Protein AF-A0A4Z0Z126-F1 (afdb_monomer)

Solvent-accessible surface area (backbone atoms only — not comparable to full-atom values): 11376 Å² total; per-residue (Å²): 138,83,83,78,80,75,75,75,88,82,76,76,53,72,67,58,53,51,51,53,52,53,39,52,51,45,32,51,53,16,50,54,46,32,52,45,34,50,51,51,53,54,50,50,60,61,26,66,81,38,65,46,50,31,59,54,98,94,43,83,39,30,32,32,50,41,53,64,40,63,59,53,62,51,50,53,53,32,29,51,35,16,52,54,28,32,52,55,28,53,49,44,55,51,32,55,49,46,41,61,72,32,72,87,50,89,57,71,68,38,54,49,37,51,50,52,37,54,54,46,60,63,48,48,58,58,33,53,51,44,36,51,51,29,46,51,48,37,38,50,55,60,68,70,47,77,57,62,75,71,57,62,67,60,44,53,75,44,57,42,44,56,44,75,75,70,79,30,40,75,63,32,46,46,55,28,56,65,73,43,56,51,76,76,58,52,69,64,53,49,56,50,46,49,52,55,53,15,48,57,69,76,40,88,73,84,129

Structure (mmCIF, N/CA/C/O backbone):
data_AF-A0A4Z0Z126-F1
#
_entry.id   AF-A0A4Z0Z126-F1
#
loop_
_atom_site.group_PDB
_atom_site.id
_atom_site.type_symbol
_atom_site.label_atom_id
_atom_site.label_alt_id
_atom_site.label_comp_id
_atom_site.label_asym_id
_atom_site.label_entity_id
_atom_site.label_seq_id
_atom_site.pdbx_PDB_ins_code
_atom_site.Cartn_x
_atom_site.Cartn_y
_atom_site.Cartn_z
_atom_site.occupancy
_atom_site.B_iso_or_equiv
_atom_site.auth_seq_id
_atom_site.auth_comp_id
_atom_site.auth_asym_id
_atom_site.auth_atom_id
_atom_site.pdbx_PDB_model_num
ATOM 1 N N . MET A 1 1 ? -41.505 -22.183 47.185 1.00 39.81 1 MET A N 1
ATOM 2 C CA . MET A 1 1 ? -40.047 -22.026 47.375 1.00 39.81 1 MET A CA 1
ATOM 3 C C . MET A 1 1 ? -39.457 -21.660 46.016 1.00 39.81 1 MET A C 1
ATOM 5 O O . MET A 1 1 ? -39.291 -22.533 45.178 1.00 39.81 1 MET A O 1
ATOM 9 N N . ALA A 1 2 ? -39.327 -20.364 45.721 1.00 40.44 2 ALA A N 1
ATOM 10 C CA . ALA A 1 2 ? -38.910 -19.883 44.402 1.00 40.44 2 ALA A CA 1
ATOM 11 C C . ALA A 1 2 ? -37.382 -19.751 44.363 1.00 40.44 2 ALA A C 1
ATOM 13 O O . ALA A 1 2 ? -36.811 -18.943 45.093 1.00 40.44 2 ALA A O 1
ATOM 14 N N . PHE A 1 3 ? -36.723 -20.556 43.530 1.00 43.28 3 PHE A N 1
ATOM 15 C CA . PHE A 1 3 ? -35.294 -20.427 43.262 1.00 43.28 3 PHE A CA 1
ATOM 16 C C . PHE A 1 3 ? -35.061 -19.196 42.382 1.00 43.28 3 PHE A C 1
ATOM 18 O O . PHE A 1 3 ? -35.309 -19.212 41.177 1.00 43.28 3 PHE A O 1
ATOM 25 N N . HIS A 1 4 ? -34.585 -18.113 42.993 1.00 43.19 4 HIS A N 1
ATOM 26 C CA . HIS A 1 4 ? -34.003 -16.992 42.268 1.00 43.19 4 HIS A CA 1
ATOM 27 C C . HIS A 1 4 ? -32.747 -17.495 41.543 1.00 43.19 4 HIS A C 1
ATOM 29 O O . HIS A 1 4 ? -31.715 -17.738 42.162 1.00 43.19 4 HIS A O 1
ATOM 35 N N . SER A 1 5 ? -32.840 -17.671 40.222 1.00 47.69 5 SER A N 1
ATOM 36 C CA . SER A 1 5 ? -31.678 -17.902 39.365 1.00 47.69 5 SER A CA 1
ATOM 37 C C . SER A 1 5 ? -30.812 -16.643 39.391 1.00 47.69 5 SER A C 1
ATOM 39 O O . SER A 1 5 ? -31.095 -15.635 38.738 1.00 47.69 5 SER A O 1
ATOM 41 N N . GLN A 1 6 ? -29.790 -16.680 40.238 1.00 43.91 6 GLN A N 1
ATOM 42 C CA . GLN A 1 6 ? -28.784 -15.645 40.374 1.00 43.91 6 GLN A CA 1
ATOM 43 C C . GLN A 1 6 ? -27.938 -15.672 39.095 1.00 43.91 6 GLN A C 1
ATOM 45 O O . GLN A 1 6 ? -27.036 -16.495 38.949 1.00 43.91 6 GLN A O 1
ATOM 50 N N . LYS A 1 7 ? -28.275 -14.816 38.120 1.00 44.31 7 LYS A N 1
ATOM 51 C CA . LYS A 1 7 ? -27.437 -14.601 36.934 1.00 44.31 7 LYS A CA 1
ATOM 52 C C . LYS A 1 7 ? -26.056 -14.184 37.428 1.00 44.31 7 LYS A C 1
ATOM 54 O O . LYS A 1 7 ? -25.922 -13.140 38.065 1.00 44.31 7 LYS A O 1
ATOM 59 N N . SER A 1 8 ? -25.060 -15.019 37.164 1.00 44.84 8 SER A N 1
ATOM 60 C CA . SER A 1 8 ? -23.664 -14.751 37.478 1.00 44.84 8 SER A CA 1
ATOM 61 C C . SER A 1 8 ? -23.273 -13.364 36.944 1.00 44.84 8 SER A C 1
ATOM 63 O O . SER A 1 8 ? -23.389 -13.105 35.741 1.00 44.84 8 SER A O 1
ATOM 65 N N . PRO A 1 9 ? -22.842 -12.429 37.806 1.00 56.53 9 PRO A N 1
ATOM 66 C CA . PRO A 1 9 ? -22.282 -11.179 37.333 1.00 56.53 9 PRO A CA 1
ATOM 67 C C . PRO A 1 9 ? -20.907 -11.516 36.757 1.00 56.53 9 PRO A C 1
ATOM 69 O O . PRO A 1 9 ? -20.126 -12.137 37.465 1.00 56.53 9 PRO A O 1
ATOM 72 N N . LEU A 1 10 ? -20.631 -11.122 35.505 1.00 55.19 10 LEU A N 1
ATOM 73 C CA . LEU A 1 10 ? -19.302 -11.006 34.852 1.00 55.19 10 LEU A CA 1
ATOM 74 C C . LEU A 1 10 ? -19.120 -11.731 33.507 1.00 55.19 10 LEU A C 1
ATOM 76 O O . LEU A 1 10 ? -18.029 -11.648 32.950 1.00 55.19 10 LEU A O 1
ATOM 80 N N . ALA A 1 11 ? -20.139 -12.350 32.903 1.00 55.62 11 ALA A N 1
ATOM 81 C CA . ALA A 1 11 ? -20.024 -12.720 31.488 1.00 55.62 11 ALA A CA 1
ATOM 82 C C . ALA A 1 11 ? -20.222 -11.464 30.607 1.00 55.62 11 ALA A C 1
ATOM 84 O O . ALA A 1 11 ? -21.286 -10.838 30.682 1.00 55.62 11 ALA A O 1
ATOM 85 N N . PRO A 1 12 ? -19.234 -11.049 29.786 1.00 61.16 12 PRO A N 1
ATOM 86 C CA . PRO A 1 12 ? -19.439 -9.969 28.828 1.00 61.16 12 PRO A CA 1
ATOM 87 C C . PRO A 1 12 ? -20.577 -10.344 27.878 1.00 61.16 12 PRO A C 1
ATOM 89 O O . PRO A 1 12 ? -20.661 -11.487 27.429 1.00 61.16 12 PRO A O 1
ATOM 92 N N . SER A 1 13 ? -21.449 -9.389 27.545 1.00 77.25 13 SER A N 1
ATOM 93 C CA . SER A 1 13 ? -22.496 -9.644 26.556 1.00 77.25 13 SER A CA 1
ATOM 94 C C . SER A 1 13 ? -21.870 -10.064 25.214 1.00 77.25 13 SER A C 1
ATOM 96 O O . SER A 1 13 ? -20.783 -9.585 24.874 1.00 77.25 13 SER A O 1
ATOM 98 N N . PRO A 1 14 ? -22.539 -10.909 24.412 1.00 77.75 14 PRO A N 1
ATOM 99 C CA . PRO A 1 14 ? -22.034 -11.321 23.096 1.00 77.75 14 PRO A CA 1
ATOM 100 C C . PRO A 1 14 ? -21.701 -10.123 22.188 1.00 77.75 14 PRO A C 1
ATOM 102 O O . PRO A 1 14 ? -20.730 -10.154 21.440 1.00 77.75 14 PRO A O 1
ATOM 105 N N . ILE A 1 15 ? -22.429 -9.014 22.341 1.00 78.88 15 ILE A N 1
ATOM 106 C CA . ILE A 1 15 ? -22.175 -7.737 21.654 1.00 78.88 15 ILE A CA 1
ATOM 107 C C . ILE A 1 15 ? -20.813 -7.135 22.046 1.00 78.88 15 ILE A C 1
ATOM 109 O O . ILE A 1 15 ? -20.103 -6.593 21.202 1.00 78.88 15 ILE A O 1
ATOM 113 N N . SER A 1 16 ? -20.421 -7.239 23.319 1.00 77.44 16 SER A N 1
ATOM 114 C CA . SER A 1 16 ? -19.116 -6.772 23.807 1.00 77.44 16 SER A CA 1
ATOM 115 C C . SER A 1 16 ? -17.965 -7.587 23.211 1.00 77.44 16 SER A C 1
ATOM 117 O O . SER A 1 16 ? -16.935 -7.019 22.848 1.00 77.44 16 SER A O 1
ATOM 119 N N . TYR A 1 17 ? -18.146 -8.903 23.059 1.00 81.88 17 TYR A N 1
ATOM 120 C CA . TYR A 1 17 ? -17.175 -9.759 22.371 1.00 81.88 17 TYR A CA 1
ATOM 121 C C . TYR A 1 17 ? -17.062 -9.412 20.889 1.00 81.88 17 TYR A C 1
ATOM 123 O O . TYR A 1 17 ? -15.949 -9.199 20.412 1.00 81.88 17 TYR A O 1
ATOM 131 N N . ALA A 1 18 ? -18.192 -9.278 20.189 1.00 81.94 18 ALA A N 1
ATOM 132 C CA . ALA A 1 18 ? -18.207 -8.897 18.780 1.00 81.94 18 ALA A CA 1
ATOM 133 C C . ALA A 1 18 ? -17.477 -7.563 18.544 1.00 81.94 18 ALA A C 1
ATOM 135 O O . ALA A 1 18 ? -16.614 -7.487 17.680 1.00 81.94 18 ALA A O 1
ATOM 136 N N . LEU A 1 19 ? -17.730 -6.543 19.374 1.00 81.31 19 LEU A N 1
ATOM 137 C CA . LEU A 1 19 ? -17.040 -5.249 19.286 1.00 81.31 19 LEU A CA 1
ATOM 138 C C . LEU A 1 19 ? -15.523 -5.362 19.466 1.00 81.31 19 LEU A C 1
ATOM 140 O O . LEU A 1 19 ? -14.777 -4.708 18.744 1.00 81.31 19 LEU A O 1
ATOM 144 N N . ARG A 1 20 ? -15.054 -6.179 20.417 1.00 82.75 20 ARG A N 1
ATOM 145 C CA . ARG A 1 20 ? -13.614 -6.393 20.637 1.00 82.75 20 ARG A CA 1
ATOM 146 C C . ARG A 1 20 ? -12.966 -7.102 19.453 1.00 82.75 20 ARG A C 1
ATOM 148 O O . ARG A 1 20 ? -11.884 -6.703 19.041 1.00 82.75 20 ARG A O 1
ATOM 155 N N . VAL A 1 21 ? -13.630 -8.115 18.898 1.00 84.31 21 VAL A N 1
ATOM 156 C CA . VAL A 1 21 ? -13.147 -8.828 17.708 1.00 84.31 21 VAL A CA 1
ATOM 157 C C . VAL A 1 21 ? -13.095 -7.883 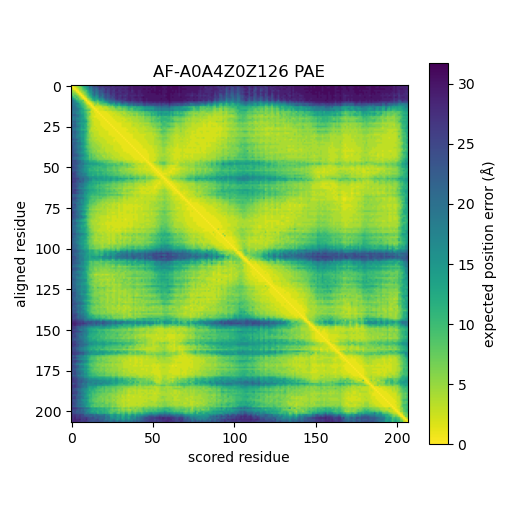16.508 1.00 84.31 21 VAL A C 1
ATOM 159 O O . VAL A 1 21 ? -12.049 -7.780 15.874 1.00 84.31 21 VAL A O 1
ATOM 162 N N . SER A 1 22 ? -14.162 -7.123 16.245 1.00 81.88 22 SER A N 1
ATOM 163 C CA . SER A 1 22 ? -14.190 -6.133 15.161 1.00 81.88 22 SER A CA 1
ATOM 164 C C . SER A 1 22 ? -13.112 -5.061 15.320 1.00 81.88 22 SER A C 1
ATOM 166 O O . SER A 1 22 ? -12.505 -4.665 14.331 1.00 81.88 22 SER A O 1
ATOM 168 N N . LEU A 1 23 ? -12.827 -4.623 16.552 1.00 84.50 23 LEU A N 1
ATOM 169 C CA . LEU A 1 23 ? -11.748 -3.675 16.838 1.00 84.50 23 LEU A CA 1
ATOM 170 C C . LEU A 1 23 ? -10.376 -4.248 16.465 1.00 84.50 23 LEU A C 1
ATOM 172 O O . LEU A 1 23 ? -9.586 -3.578 15.805 1.00 84.50 23 LEU A O 1
ATOM 176 N N . VAL A 1 24 ? -10.099 -5.486 16.884 1.00 87.31 24 VAL A N 1
ATOM 177 C CA . VAL A 1 24 ? -8.838 -6.167 16.567 1.00 87.31 24 VAL A CA 1
ATOM 178 C C . VAL A 1 24 ? -8.700 -6.336 15.057 1.00 87.31 24 VAL A C 1
ATOM 180 O O . VAL A 1 24 ? -7.654 -5.999 14.511 1.00 87.31 24 VAL A O 1
ATOM 183 N N . LEU A 1 25 ? -9.758 -6.775 14.372 1.00 84.81 25 LEU A N 1
ATOM 184 C CA . LEU A 1 25 ? -9.759 -6.917 12.915 1.00 84.81 25 LEU A CA 1
ATOM 185 C C . LEU A 1 25 ? -9.518 -5.580 12.202 1.00 84.81 25 LEU A C 1
ATOM 187 O O . LEU A 1 25 ? -8.701 -5.528 11.287 1.00 84.81 25 LEU A O 1
ATOM 191 N N . LEU A 1 26 ? -10.166 -4.496 12.646 1.00 84.31 26 LEU A N 1
ATOM 192 C CA . LEU A 1 26 ? -9.971 -3.154 12.087 1.00 84.31 26 LEU A CA 1
ATOM 193 C C . LEU A 1 26 ? -8.515 -2.691 12.236 1.00 84.31 26 LEU A C 1
ATOM 195 O O . LEU A 1 26 ? -7.926 -2.212 11.270 1.00 84.31 26 LEU A O 1
ATOM 199 N N . ILE A 1 27 ? -7.930 -2.851 13.429 1.00 88.69 27 ILE A N 1
ATOM 200 C CA . ILE A 1 27 ? -6.544 -2.451 13.711 1.00 88.69 27 ILE A CA 1
ATOM 201 C C . ILE A 1 27 ? -5.566 -3.279 12.877 1.00 88.69 27 ILE A C 1
ATOM 203 O O . ILE A 1 27 ? -4.678 -2.711 12.247 1.00 88.69 27 ILE A O 1
ATOM 207 N N . VAL A 1 28 ? -5.731 -4.604 12.845 1.00 89.06 28 VAL A N 1
ATOM 208 C CA . VAL A 1 28 ? -4.856 -5.498 12.072 1.00 89.06 28 VAL A CA 1
ATOM 209 C C . VAL A 1 28 ? -4.928 -5.161 10.584 1.00 89.06 28 VAL A C 1
ATOM 211 O O . VAL A 1 28 ? -3.887 -4.977 9.959 1.00 89.06 28 VAL A O 1
ATOM 214 N N . ASN A 1 29 ? -6.133 -4.998 10.031 1.00 85.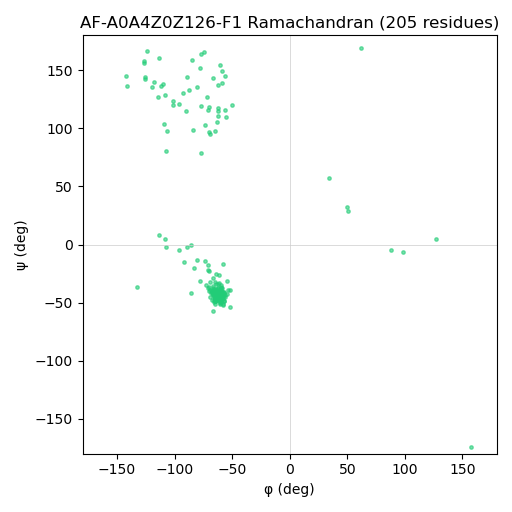06 29 ASN A N 1
ATOM 215 C CA . ASN A 1 29 ? -6.315 -4.614 8.632 1.00 85.06 29 ASN A CA 1
ATOM 216 C C . ASN A 1 29 ? -5.666 -3.257 8.317 1.00 85.06 29 ASN A C 1
ATOM 218 O O . ASN A 1 29 ? -4.951 -3.128 7.326 1.00 85.06 29 ASN A O 1
ATOM 222 N N . ALA A 1 30 ? -5.865 -2.259 9.184 1.00 87.69 30 ALA A N 1
ATOM 223 C CA . ALA A 1 30 ? -5.266 -0.940 9.021 1.00 87.69 30 ALA A CA 1
ATOM 224 C C . ALA A 1 30 ? -3.731 -0.996 9.057 1.00 87.69 30 ALA A C 1
ATOM 226 O O . ALA A 1 30 ? -3.083 -0.391 8.209 1.00 87.69 30 ALA A O 1
ATOM 227 N N . ILE A 1 31 ? -3.140 -1.747 9.994 1.00 90.12 31 ILE A N 1
ATOM 228 C CA . ILE A 1 31 ? -1.682 -1.912 10.086 1.00 90.12 31 ILE A CA 1
ATOM 229 C C . ILE A 1 31 ? -1.136 -2.545 8.808 1.00 90.12 31 ILE A C 1
ATOM 231 O O . ILE A 1 31 ? -0.200 -2.004 8.230 1.00 90.12 31 ILE A O 1
ATOM 235 N N . ILE A 1 32 ? -1.736 -3.644 8.343 1.00 87.31 32 ILE A N 1
ATOM 236 C CA . ILE A 1 32 ? -1.298 -4.335 7.124 1.00 87.31 32 ILE A CA 1
ATOM 237 C C . ILE A 1 32 ? -1.339 -3.381 5.920 1.00 87.31 32 ILE A C 1
ATOM 239 O O . ILE A 1 32 ? -0.356 -3.262 5.187 1.00 87.31 32 ILE A O 1
ATOM 243 N N . GLN A 1 33 ? -2.438 -2.641 5.752 1.00 86.31 33 GLN A N 1
ATOM 244 C CA . GLN A 1 33 ? -2.610 -1.697 4.648 1.00 86.31 33 GLN A CA 1
ATOM 245 C C . GLN A 1 33 ? -1.609 -0.530 4.711 1.00 86.31 33 GLN A C 1
ATOM 247 O O . GLN A 1 33 ? -1.040 -0.167 3.681 1.00 86.31 33 GLN A O 1
ATOM 252 N N . ILE A 1 34 ? -1.343 0.020 5.903 1.00 90.44 34 ILE A N 1
ATOM 253 C CA . ILE A 1 34 ? -0.321 1.063 6.108 1.00 90.44 34 ILE A CA 1
ATOM 254 C C . ILE A 1 34 ? 1.071 0.520 5.793 1.00 90.44 34 ILE A C 1
ATOM 256 O O . ILE A 1 34 ? 1.843 1.198 5.114 1.00 90.44 34 ILE A O 1
ATOM 260 N N . SER A 1 35 ? 1.404 -0.680 6.279 1.00 89.19 35 SER A N 1
ATOM 261 C CA . SER A 1 35 ? 2.705 -1.308 6.046 1.00 89.19 35 SER A CA 1
ATOM 262 C C . SER A 1 35 ? 2.967 -1.468 4.554 1.00 89.19 35 SER A C 1
ATOM 264 O O . SER A 1 35 ? 3.982 -0.981 4.063 1.00 89.19 35 SER A O 1
ATOM 266 N N . PHE A 1 36 ? 2.025 -2.050 3.812 1.00 87.38 36 PHE A N 1
ATOM 267 C CA . PHE A 1 36 ? 2.182 -2.228 2.373 1.00 87.38 36 PHE A CA 1
ATOM 268 C C . PHE A 1 36 ? 2.247 -0.904 1.604 1.00 87.38 36 PHE A C 1
ATOM 270 O O . PHE A 1 36 ? 3.164 -0.709 0.803 1.00 87.38 36 PHE A O 1
ATOM 277 N N . ALA A 1 37 ? 1.322 0.027 1.863 1.00 87.56 37 ALA A N 1
ATOM 278 C CA . ALA A 1 37 ? 1.296 1.307 1.160 1.00 87.56 37 ALA A CA 1
ATOM 279 C C . ALA A 1 37 ? 2.561 2.136 1.442 1.00 87.56 37 ALA A C 1
ATOM 281 O O . ALA A 1 37 ? 3.151 2.707 0.525 1.00 87.56 37 ALA A O 1
ATOM 282 N N . SER A 1 38 ? 3.026 2.154 2.694 1.00 89.62 38 SER A N 1
ATOM 283 C CA . SER A 1 38 ? 4.247 2.868 3.087 1.00 89.62 38 SER A CA 1
ATOM 284 C C . SER A 1 38 ? 5.498 2.230 2.484 1.00 89.62 38 SER A C 1
ATOM 286 O O . SER A 1 38 ? 6.373 2.952 2.006 1.00 89.62 38 SER A O 1
ATOM 288 N N . SER A 1 39 ? 5.579 0.896 2.446 1.00 88.44 39 SER A N 1
ATOM 289 C CA . SER A 1 39 ? 6.668 0.183 1.771 1.00 88.44 39 SER A CA 1
ATOM 290 C C . SER A 1 39 ? 6.684 0.461 0.266 1.00 88.44 39 SER A C 1
ATOM 292 O O . SER A 1 39 ? 7.754 0.724 -0.276 1.00 88.44 39 SER A O 1
ATOM 294 N N . CYS A 1 40 ? 5.520 0.488 -0.392 1.00 88.06 40 CYS A N 1
ATOM 295 C CA . CYS A 1 40 ? 5.400 0.848 -1.807 1.00 88.06 40 CYS A CA 1
ATOM 296 C C . CYS A 1 40 ? 5.902 2.278 -2.067 1.00 88.06 40 CYS A C 1
ATOM 298 O O . CYS A 1 40 ? 6.783 2.474 -2.901 1.00 88.06 40 CYS A O 1
ATOM 300 N N . ILE A 1 41 ? 5.426 3.267 -1.300 1.00 89.75 41 ILE A N 1
ATOM 301 C CA . ILE A 1 41 ? 5.862 4.671 -1.425 1.00 89.75 41 ILE A CA 1
ATOM 302 C C . ILE A 1 41 ? 7.368 4.808 -1.165 1.00 89.75 41 ILE A C 1
ATOM 304 O O . ILE A 1 41 ? 8.072 5.489 -1.909 1.00 89.75 41 ILE A O 1
ATOM 308 N N . SER A 1 42 ? 7.882 4.153 -0.120 1.00 89.75 42 SER A N 1
ATOM 309 C CA . SER A 1 42 ? 9.307 4.192 0.218 1.00 89.75 42 SER A CA 1
ATOM 310 C C . SER A 1 42 ? 10.172 3.625 -0.906 1.00 89.75 42 SER A C 1
ATOM 312 O O . SER A 1 42 ? 11.208 4.203 -1.233 1.00 89.75 42 SER A O 1
ATOM 314 N N . TRP A 1 43 ? 9.740 2.521 -1.509 1.00 88.50 43 TRP A N 1
ATOM 315 C CA . TRP A 1 43 ? 10.442 1.901 -2.619 1.00 88.50 43 TRP A CA 1
ATOM 316 C C . TRP A 1 43 ? 10.363 2.740 -3.905 1.00 88.50 43 TRP A C 1
ATOM 318 O O . TRP A 1 43 ? 11.385 2.922 -4.565 1.00 88.50 43 TRP A O 1
ATOM 328 N N . LEU A 1 44 ? 9.210 3.345 -4.214 1.00 90.56 44 LEU A N 1
ATOM 329 C CA . LEU A 1 44 ? 9.066 4.285 -5.336 1.00 90.56 44 LEU A CA 1
ATOM 330 C C . LEU A 1 44 ? 9.994 5.496 -5.188 1.00 90.56 44 LEU A C 1
ATOM 332 O O . LEU A 1 44 ? 10.685 5.864 -6.135 1.00 90.56 44 LEU A O 1
ATOM 336 N N . ASN A 1 45 ? 10.090 6.067 -3.985 1.00 90.69 45 ASN A N 1
ATOM 337 C CA . ASN A 1 45 ? 11.038 7.149 -3.709 1.00 90.69 45 ASN A CA 1
ATOM 338 C C . ASN A 1 45 ? 12.492 6.700 -3.916 1.00 90.69 45 ASN A C 1
ATOM 340 O O . ASN A 1 45 ? 13.296 7.439 -4.478 1.00 90.69 45 ASN A O 1
ATOM 344 N N . ALA A 1 46 ? 12.835 5.472 -3.513 1.00 89.19 46 ALA A N 1
ATOM 345 C CA . ALA A 1 46 ? 14.167 4.918 -3.749 1.00 89.19 46 ALA A CA 1
ATOM 346 C C . ALA A 1 46 ? 14.457 4.679 -5.244 1.00 89.19 46 ALA A C 1
ATOM 348 O O . ALA A 1 46 ? 15.618 4.729 -5.655 1.00 89.19 46 ALA A O 1
ATOM 349 N N . LEU A 1 47 ? 13.427 4.420 -6.054 1.00 88.06 47 LEU A N 1
ATOM 350 C CA . LEU A 1 47 ? 13.531 4.258 -7.503 1.00 88.06 47 LEU A CA 1
ATOM 351 C C . LEU A 1 47 ? 13.652 5.564 -8.275 1.00 88.06 47 LEU A C 1
ATOM 353 O O . LEU A 1 47 ? 14.315 5.569 -9.307 1.00 88.06 47 LEU A O 1
ATOM 357 N N . GLY A 1 48 ? 13.061 6.657 -7.788 1.00 85.50 48 GLY A N 1
ATOM 358 C CA . GLY A 1 48 ? 13.125 7.961 -8.460 1.00 85.50 48 GLY A CA 1
ATOM 359 C C . GLY A 1 48 ? 14.548 8.487 -8.675 1.00 85.50 48 GLY A C 1
ATOM 360 O O . GLY A 1 48 ? 14.766 9.361 -9.505 1.00 85.50 48 GLY A O 1
ATOM 361 N N . HIS A 1 49 ? 15.526 7.924 -7.964 1.00 83.31 49 HIS A N 1
ATOM 362 C CA . HIS A 1 49 ? 16.946 8.253 -8.089 1.00 83.31 49 HIS A CA 1
ATOM 363 C C . HIS A 1 49 ? 17.783 7.154 -8.763 1.00 83.31 49 HIS A C 1
ATOM 365 O O . HIS A 1 49 ? 19.009 7.255 -8.802 1.00 83.31 49 HIS A O 1
ATOM 371 N N . LYS A 1 50 ? 17.154 6.082 -9.254 1.00 88.38 50 LYS A N 1
ATOM 372 C CA . LYS A 1 50 ? 17.828 4.932 -9.867 1.00 88.38 50 LYS A CA 1
ATOM 373 C C . LYS A 1 50 ? 17.498 4.832 -11.348 1.00 88.38 50 LYS A C 1
ATOM 375 O O . LYS A 1 50 ? 16.499 5.363 -11.816 1.00 88.38 50 LYS A O 1
ATOM 380 N N . THR A 1 51 ? 18.339 4.107 -12.073 1.00 89.38 51 THR A N 1
ATOM 381 C CA . THR A 1 51 ? 18.096 3.725 -13.462 1.00 89.38 51 THR A CA 1
ATOM 382 C C . THR A 1 51 ? 18.213 2.213 -13.596 1.00 89.38 51 THR A C 1
ATOM 384 O O . THR A 1 51 ? 19.053 1.581 -12.954 1.00 89.38 51 THR A O 1
ATOM 387 N N . PHE A 1 52 ? 17.357 1.626 -14.423 1.00 89.38 52 PHE A N 1
ATOM 388 C CA . PHE A 1 52 ? 17.429 0.226 -14.802 1.00 89.38 52 PHE A CA 1
ATOM 389 C C . PHE A 1 52 ? 18.340 0.064 -16.008 1.00 89.38 52 PHE A C 1
ATOM 391 O O . PHE A 1 52 ? 18.212 0.778 -17.004 1.00 89.38 52 PHE A O 1
ATOM 398 N N . GLN A 1 53 ? 19.239 -0.913 -15.939 1.00 91.31 53 GLN A N 1
ATOM 399 C CA . GLN A 1 53 ? 20.066 -1.287 -17.079 1.00 91.31 53 GLN A CA 1
ATOM 400 C C . GLN A 1 53 ? 19.439 -2.468 -17.813 1.00 91.31 53 GLN A C 1
ATOM 402 O O . GLN A 1 53 ? 19.275 -3.554 -17.243 1.00 91.31 53 GLN A O 1
ATOM 407 N N . PHE A 1 54 ? 19.133 -2.269 -19.091 1.00 90.56 54 PHE A N 1
ATOM 408 C CA . PHE A 1 54 ? 18.567 -3.298 -19.953 1.00 90.56 54 PHE A CA 1
ATOM 409 C C . PHE A 1 54 ? 19.387 -3.462 -21.233 1.00 90.56 54 PHE A C 1
ATOM 411 O O . PHE A 1 54 ? 20.135 -2.574 -21.648 1.00 90.56 54 PHE A O 1
ATOM 418 N N . PHE A 1 55 ? 19.280 -4.641 -21.840 1.00 88.94 55 PHE A N 1
ATOM 419 C CA . PHE A 1 55 ? 19.959 -4.957 -23.092 1.00 88.94 55 PHE A CA 1
ATOM 420 C C . PHE A 1 55 ? 18.987 -4.861 -24.269 1.00 88.94 55 PHE A C 1
ATOM 422 O O . PHE A 1 55 ? 17.975 -5.565 -24.294 1.00 88.94 55 PHE A O 1
ATOM 429 N N . ALA A 1 56 ? 19.322 -4.032 -25.255 1.00 87.75 56 ALA A N 1
ATOM 430 C CA . ALA A 1 56 ? 18.578 -3.877 -26.503 1.00 87.75 56 ALA A CA 1
ATOM 431 C C . ALA A 1 56 ? 19.562 -3.686 -27.663 1.00 87.75 56 ALA A C 1
ATOM 433 O O . ALA A 1 56 ? 20.637 -3.131 -27.474 1.00 87.75 56 ALA A O 1
ATOM 434 N N . TYR A 1 57 ? 19.225 -4.211 -28.843 1.00 88.88 57 TYR A N 1
ATOM 435 C CA . TYR A 1 57 ? 20.002 -4.027 -30.080 1.00 88.88 57 TYR A CA 1
ATOM 436 C C . TYR A 1 57 ? 21.514 -4.323 -29.993 1.00 88.88 57 TYR A C 1
ATOM 438 O O . TYR A 1 57 ? 22.306 -3.772 -30.746 1.00 88.88 57 TYR A O 1
ATOM 446 N N . GLY A 1 58 ? 21.936 -5.223 -29.098 1.00 85.69 58 GLY A N 1
ATOM 447 C CA . GLY A 1 58 ? 23.351 -5.576 -28.937 1.00 85.69 58 GLY A CA 1
ATOM 448 C C . GLY A 1 58 ? 24.124 -4.692 -27.946 1.00 85.69 58 GLY A C 1
ATOM 449 O O . GLY A 1 58 ? 25.275 -5.003 -27.639 1.00 85.69 58 GLY A O 1
ATOM 450 N N . SER A 1 59 ? 23.503 -3.643 -27.400 1.00 87.69 59 SER A N 1
ATOM 451 C CA . SER A 1 59 ? 24.112 -2.676 -26.479 1.00 87.69 59 SER A CA 1
ATOM 452 C C . SER A 1 59 ? 23.355 -2.548 -25.153 1.00 87.69 59 SER A C 1
ATOM 454 O O . SER A 1 59 ? 22.248 -3.059 -24.959 1.00 87.69 59 SER A O 1
ATOM 456 N N . ARG A 1 60 ? 24.011 -1.905 -24.179 1.00 90.31 60 ARG A N 1
ATOM 457 C CA . ARG A 1 60 ? 23.433 -1.605 -22.863 1.00 90.31 60 ARG A CA 1
ATOM 458 C C . ARG A 1 60 ? 22.801 -0.222 -22.892 1.00 90.31 60 ARG A C 1
ATOM 460 O O . ARG A 1 60 ? 23.467 0.736 -23.274 1.00 90.31 60 ARG A O 1
ATOM 467 N N . HIS A 1 61 ? 21.565 -0.137 -22.424 1.00 91.06 61 HIS A N 1
ATOM 468 C CA . HIS A 1 61 ? 20.806 1.103 -22.333 1.00 91.06 61 HIS A CA 1
ATOM 469 C C . HIS A 1 61 ? 20.283 1.302 -20.914 1.00 91.06 61 HIS A C 1
ATOM 471 O O . HIS A 1 61 ? 20.166 0.350 -20.134 1.00 91.06 61 HIS A O 1
ATOM 477 N N . HIS A 1 62 ? 19.994 2.558 -20.588 1.00 91.38 62 HIS A N 1
ATOM 478 C CA . HIS A 1 62 ? 19.464 2.955 -19.293 1.00 91.38 62 HIS A CA 1
ATOM 479 C C . HIS A 1 62 ? 18.012 3.389 -19.450 1.00 91.38 62 HIS A C 1
ATOM 481 O O . HIS A 1 62 ? 17.667 4.100 -20.389 1.00 91.38 62 HIS A O 1
ATOM 487 N N . LEU A 1 63 ? 17.174 2.983 -18.507 1.00 90.38 63 LEU A N 1
ATOM 488 C CA . LEU A 1 63 ? 15.803 3.451 -18.355 1.00 90.38 63 LEU A CA 1
ATOM 489 C C . LEU A 1 63 ? 15.688 4.108 -16.980 1.00 90.38 63 LEU A C 1
ATOM 491 O O . LEU A 1 63 ? 16.202 3.557 -16.006 1.00 90.38 63 LEU A O 1
ATOM 495 N N . SER A 1 64 ? 15.043 5.270 -16.878 1.00 91.62 64 SER A N 1
ATOM 496 C CA . SER A 1 64 ? 14.760 5.868 -15.568 1.00 91.62 64 SER A CA 1
ATOM 497 C C . SER A 1 64 ? 13.968 4.899 -14.685 1.00 91.62 64 SER A C 1
ATOM 499 O O . SER A 1 64 ? 13.146 4.127 -15.174 1.00 91.62 64 SER A O 1
ATOM 501 N N . GLY A 1 65 ? 14.219 4.916 -13.377 1.00 87.75 65 GLY A N 1
ATOM 502 C CA . GLY A 1 65 ? 13.526 4.056 -12.421 1.00 87.75 65 GLY A CA 1
ATOM 503 C C . GLY A 1 65 ? 12.028 4.343 -12.328 1.00 87.75 65 GLY A C 1
ATOM 504 O O . GLY A 1 65 ? 11.265 3.433 -12.002 1.00 87.75 65 GLY A O 1
ATOM 505 N N . LEU A 1 66 ? 11.604 5.569 -12.656 1.00 91.25 66 LEU A N 1
ATOM 506 C CA . LEU A 1 66 ? 10.203 5.986 -12.697 1.00 91.25 66 LEU A CA 1
ATOM 507 C C . LEU A 1 66 ? 9.841 6.587 -14.069 1.00 91.25 66 LEU A C 1
ATOM 509 O O . LEU A 1 66 ? 10.666 7.288 -14.669 1.00 91.25 66 LEU A O 1
ATOM 513 N N . PRO A 1 67 ? 8.607 6.358 -14.554 1.00 91.56 67 PRO A N 1
ATOM 514 C CA . PRO A 1 67 ? 8.082 7.058 -15.716 1.00 91.56 67 PRO A CA 1
ATOM 515 C C . PRO A 1 67 ? 7.723 8.502 -15.343 1.00 91.56 67 PRO A C 1
ATOM 517 O O . PRO A 1 67 ? 7.612 8.854 -14.168 1.00 91.56 67 PRO A O 1
ATOM 520 N N . GLU A 1 68 ? 7.510 9.343 -16.350 1.00 90.19 68 GLU A N 1
ATOM 521 C CA . GLU A 1 68 ? 7.071 10.728 -16.161 1.00 90.19 68 GLU A CA 1
ATOM 522 C C . GLU A 1 68 ? 5.659 10.793 -15.558 1.00 90.19 68 GLU A C 1
ATOM 524 O O . GLU A 1 68 ? 5.409 11.555 -14.626 1.00 90.19 68 GLU A O 1
ATOM 529 N N . SER A 1 69 ? 4.749 9.944 -16.046 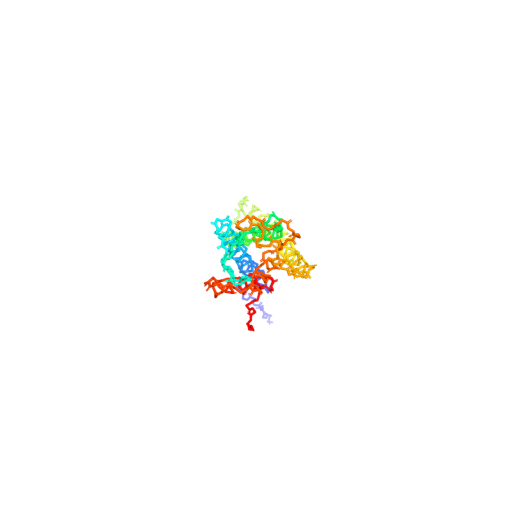1.00 90.12 69 SER A N 1
ATOM 530 C CA . SER A 1 69 ? 3.345 9.911 -15.625 1.00 90.12 69 SER A CA 1
ATOM 531 C C . SER A 1 69 ? 3.041 8.688 -14.755 1.00 90.12 69 SER A C 1
ATOM 533 O O . SER A 1 69 ? 2.504 7.685 -15.230 1.00 90.12 69 SER A O 1
ATOM 535 N N . LEU A 1 70 ? 3.376 8.769 -13.462 1.00 90.44 70 LEU A N 1
ATOM 536 C CA . LEU A 1 70 ? 3.087 7.724 -12.472 1.00 90.44 70 LEU A CA 1
ATOM 537 C C . LEU A 1 70 ? 1.859 8.070 -11.604 1.00 90.44 70 LEU A C 1
ATOM 539 O O . LEU A 1 70 ? 1.855 9.039 -10.844 1.00 90.44 70 LEU A O 1
ATOM 543 N N . LEU A 1 71 ? 0.827 7.228 -11.647 1.00 90.25 71 LEU A N 1
ATOM 544 C CA . LEU A 1 71 ? -0.368 7.323 -10.810 1.00 90.25 71 LEU A CA 1
ATOM 545 C C . LEU A 1 71 ? -0.149 6.668 -9.449 1.00 90.25 71 LEU A C 1
ATOM 547 O O . LEU A 1 71 ? -0.344 5.468 -9.269 1.00 90.25 71 LEU A O 1
ATOM 551 N N . ILE A 1 72 ? 0.162 7.492 -8.454 1.00 90.12 72 ILE A N 1
ATOM 552 C CA . ILE A 1 72 ? 0.342 7.070 -7.053 1.00 90.12 72 ILE A CA 1
ATOM 553 C C . ILE A 1 72 ? -0.795 7.514 -6.129 1.00 90.12 72 ILE A C 1
ATOM 555 O O . ILE A 1 72 ? -0.811 7.174 -4.947 1.00 90.12 72 ILE A O 1
ATOM 559 N N . THR A 1 73 ? -1.783 8.243 -6.654 1.00 89.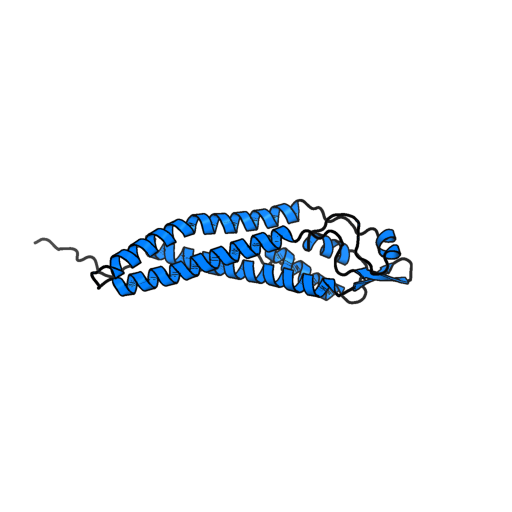25 73 THR A N 1
ATOM 560 C CA . THR A 1 73 ? -2.896 8.796 -5.867 1.00 89.25 73 THR A CA 1
ATOM 561 C C . THR A 1 73 ? -3.659 7.712 -5.110 1.00 89.25 73 THR A C 1
ATOM 563 O O . THR A 1 73 ? -3.973 7.888 -3.938 1.00 89.25 73 THR A O 1
ATOM 566 N N . HIS A 1 74 ? -3.894 6.558 -5.738 1.00 85.00 74 HIS A N 1
ATOM 567 C CA . HIS A 1 74 ? -4.582 5.430 -5.109 1.00 85.00 74 HIS A CA 1
ATOM 568 C C . HIS A 1 74 ? -3.830 4.864 -3.897 1.00 85.00 74 HIS A C 1
ATOM 570 O O . HIS A 1 74 ? -4.456 4.551 -2.883 1.00 85.00 74 HIS A O 1
ATOM 576 N N . VAL A 1 75 ? -2.494 4.825 -3.953 1.00 87.12 75 VAL A N 1
ATOM 577 C CA . VAL A 1 75 ? -1.638 4.399 -2.838 1.00 87.12 75 VAL A CA 1
ATOM 578 C C . VAL A 1 75 ? -1.765 5.370 -1.664 1.00 87.12 75 VAL A C 1
ATOM 580 O O . VAL A 1 75 ? -2.012 4.944 -0.535 1.00 87.12 75 VAL A O 1
ATOM 583 N N . TYR A 1 76 ? -1.669 6.678 -1.920 1.00 89.00 76 TYR A N 1
ATOM 584 C CA . TYR A 1 76 ? -1.802 7.698 -0.875 1.00 89.00 76 TYR A CA 1
ATOM 585 C C . TYR A 1 76 ? -3.196 7.724 -0.252 1.00 89.00 76 TYR A C 1
ATOM 587 O O . TYR A 1 76 ? -3.313 7.732 0.973 1.00 89.00 76 TYR A O 1
ATOM 595 N N . THR A 1 77 ? -4.253 7.696 -1.068 1.00 88.94 77 THR A N 1
ATOM 596 C CA . THR A 1 77 ? -5.639 7.659 -0.581 1.00 88.94 77 THR A CA 1
ATOM 597 C C . THR A 1 77 ? -5.877 6.433 0.298 1.00 88.94 77 THR A C 1
ATOM 599 O O . THR A 1 77 ? -6.439 6.559 1.385 1.00 88.94 77 THR A O 1
ATOM 602 N N . SER A 1 78 ? -5.387 5.264 -0.125 1.00 87.44 78 SER A N 1
ATOM 603 C CA . SER A 1 78 ? -5.454 4.029 0.658 1.00 87.44 78 SER A CA 1
ATOM 604 C C . SER A 1 78 ? -4.697 4.121 1.979 1.00 87.44 78 SER A C 1
ATOM 606 O O . SER A 1 78 ? -5.231 3.738 3.021 1.00 87.44 78 SER A O 1
ATOM 608 N N . ASN A 1 79 ? -3.490 4.687 1.970 1.00 89.81 79 ASN A N 1
ATOM 609 C CA . ASN A 1 79 ? -2.705 4.867 3.188 1.00 89.81 79 ASN A CA 1
ATOM 610 C C . ASN A 1 79 ? -3.414 5.794 4.190 1.00 89.81 79 ASN A C 1
ATOM 612 O O . ASN A 1 79 ? -3.527 5.471 5.369 1.00 89.81 79 ASN A O 1
ATOM 616 N N . ILE A 1 80 ? -3.954 6.922 3.718 1.00 89.00 80 ILE A N 1
ATOM 617 C CA . ILE A 1 80 ? -4.679 7.879 4.567 1.00 89.00 80 ILE A CA 1
ATOM 618 C C . ILE A 1 80 ? -5.933 7.229 5.164 1.00 89.00 80 ILE A C 1
ATOM 620 O O . ILE A 1 80 ? -6.172 7.357 6.365 1.00 89.00 80 ILE A O 1
ATOM 624 N N . ALA A 1 81 ? -6.706 6.494 4.359 1.00 90.38 81 ALA A N 1
ATOM 625 C CA . ALA A 1 81 ? -7.880 5.767 4.841 1.00 90.38 81 ALA A CA 1
ATOM 626 C C . ALA A 1 81 ? -7.514 4.763 5.948 1.00 90.38 81 ALA A C 1
ATOM 628 O O . ALA A 1 81 ? -8.189 4.697 6.979 1.00 90.38 81 ALA A O 1
ATOM 629 N N . ALA A 1 82 ? -6.413 4.029 5.775 1.00 90.00 82 ALA A N 1
ATOM 630 C CA . ALA A 1 82 ? -5.927 3.078 6.765 1.00 90.00 82 ALA A CA 1
ATOM 631 C C . ALA A 1 82 ? -5.429 3.764 8.053 1.00 90.00 82 ALA A C 1
ATOM 633 O O . ALA A 1 82 ? -5.753 3.307 9.149 1.00 90.00 82 ALA A O 1
ATOM 634 N N . ILE A 1 83 ? -4.728 4.901 7.954 1.00 90.31 83 ILE A N 1
ATOM 635 C CA . ILE A 1 83 ? -4.309 5.706 9.119 1.00 90.31 83 ILE A CA 1
ATOM 636 C C . ILE A 1 83 ? -5.528 6.171 9.925 1.00 90.31 83 ILE A C 1
ATOM 638 O O . ILE A 1 83 ? -5.547 6.038 11.151 1.00 90.31 83 ILE A O 1
ATOM 642 N N . VAL A 1 84 ? -6.570 6.669 9.254 1.00 91.25 84 VAL A N 1
ATOM 643 C CA . VAL A 1 84 ? -7.820 7.076 9.916 1.00 91.25 84 VAL A CA 1
ATOM 644 C C . VAL A 1 84 ? -8.459 5.891 10.645 1.00 91.25 84 VAL A C 1
ATOM 646 O O . VAL A 1 84 ? -8.871 6.027 11.800 1.00 91.25 84 VAL A O 1
ATOM 649 N N . ALA A 1 85 ? -8.487 4.709 10.027 1.00 89.88 85 ALA A N 1
ATOM 650 C CA . ALA A 1 85 ? -9.030 3.518 10.669 1.00 89.88 85 ALA A CA 1
ATOM 651 C C . ALA A 1 85 ? -8.216 3.041 11.873 1.00 89.88 85 ALA A C 1
ATOM 653 O O . ALA A 1 85 ? -8.806 2.653 12.885 1.00 89.88 85 ALA A O 1
ATOM 654 N N . LEU A 1 86 ? -6.886 3.139 11.812 1.00 92.19 86 LEU A N 1
ATOM 655 C CA . LEU A 1 86 ? -6.015 2.843 12.946 1.00 92.19 86 LEU A CA 1
ATOM 656 C C . LEU A 1 86 ? -6.307 3.779 14.126 1.00 92.19 86 LEU A C 1
ATOM 658 O O . LEU A 1 86 ? -6.458 3.311 15.255 1.00 92.19 86 LEU A O 1
ATOM 662 N N . ILE A 1 87 ? -6.454 5.084 13.871 1.00 92.31 87 ILE A N 1
ATOM 663 C CA . ILE A 1 87 ? -6.798 6.075 14.903 1.00 92.31 87 ILE A CA 1
ATOM 664 C C . ILE A 1 87 ? -8.147 5.732 15.552 1.00 92.31 87 ILE A C 1
ATOM 666 O O . ILE A 1 87 ? -8.263 5.743 16.778 1.00 92.31 87 ILE A O 1
ATOM 670 N N . ILE A 1 88 ? -9.154 5.363 14.754 1.00 90.06 88 ILE A N 1
ATOM 671 C CA . ILE A 1 88 ? -10.483 4.966 15.251 1.00 90.06 88 ILE A CA 1
ATOM 672 C C . ILE A 1 88 ? -10.417 3.651 16.051 1.00 90.06 88 ILE A C 1
ATOM 674 O O . ILE A 1 88 ? -11.109 3.505 17.064 1.00 90.06 88 ILE A O 1
ATOM 678 N N . GLY A 1 89 ? -9.553 2.712 15.660 1.00 87.50 89 GLY A N 1
ATOM 679 C CA . GLY A 1 89 ? -9.280 1.490 16.418 1.00 87.50 89 GLY A CA 1
ATOM 680 C C . GLY A 1 89 ? -8.619 1.765 17.775 1.00 87.50 89 GLY A C 1
ATOM 681 O O . GLY A 1 89 ? -9.088 1.284 18.808 1.00 87.50 89 GLY A O 1
ATOM 682 N N . LEU A 1 90 ? -7.579 2.601 17.811 1.00 89.94 90 LEU A N 1
ATOM 683 C CA . LEU A 1 90 ? -6.911 3.002 19.058 1.00 89.94 90 LE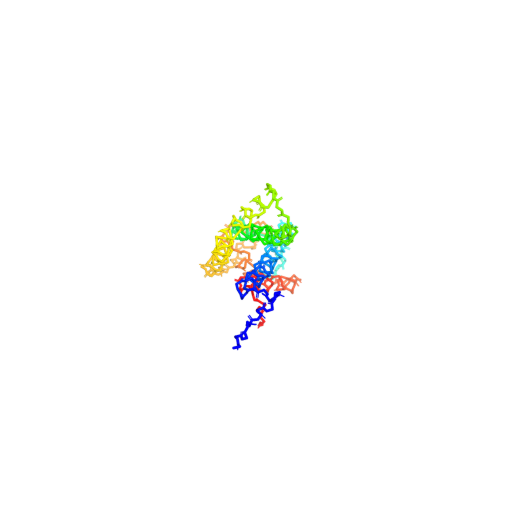U A CA 1
ATOM 684 C C . LEU A 1 90 ? -7.857 3.768 19.989 1.00 89.94 90 LEU A C 1
ATOM 686 O O . LEU A 1 90 ? -7.894 3.510 21.197 1.00 89.94 90 LEU A O 1
ATOM 690 N N . TRP A 1 91 ? -8.684 4.650 19.422 1.00 90.19 91 TRP A N 1
ATOM 691 C CA . TRP A 1 91 ? -9.746 5.333 20.152 1.00 90.19 91 TRP A CA 1
ATOM 692 C C . TRP A 1 91 ? -10.713 4.336 20.801 1.00 90.19 91 TRP A C 1
ATOM 694 O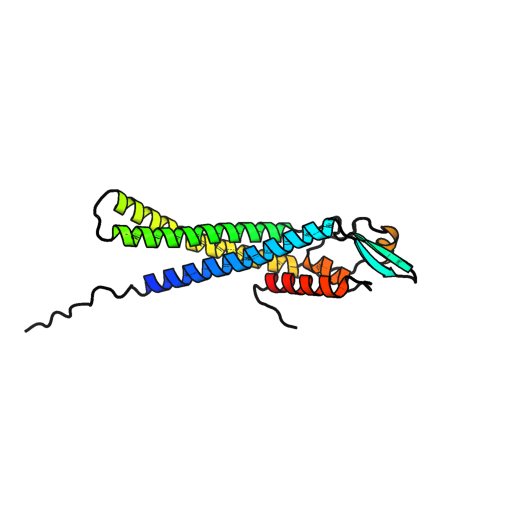 O . TRP A 1 91 ? -11.069 4.490 21.969 1.00 90.19 91 TRP A O 1
ATOM 704 N N . GLY A 1 92 ? -11.086 3.261 20.111 1.00 85.69 92 GLY A N 1
ATOM 705 C CA . GLY A 1 92 ? -11.949 2.235 20.692 1.00 85.69 92 GLY A CA 1
ATOM 706 C C . GLY A 1 92 ? -11.335 1.491 21.861 1.00 85.69 92 GLY A C 1
ATOM 707 O O . GLY A 1 92 ? -12.006 1.290 22.876 1.00 85.69 92 GLY A O 1
ATOM 708 N N . GLY A 1 93 ? -10.047 1.158 21.766 1.00 84.56 93 GLY A N 1
ATOM 709 C CA . GLY A 1 93 ? -9.295 0.600 22.889 1.00 84.56 93 GLY A CA 1
ATOM 710 C C . GLY A 1 93 ? -9.329 1.530 24.105 1.00 84.56 93 GLY A C 1
ATOM 711 O O . GLY A 1 93 ? -9.704 1.108 25.203 1.00 84.56 93 GLY A O 1
ATOM 712 N N . LEU A 1 94 ? -9.041 2.818 23.890 1.00 87.31 94 LEU A N 1
ATOM 713 C CA . LEU A 1 94 ? -9.088 3.838 24.939 1.00 87.31 94 LEU A CA 1
ATOM 714 C C . LEU A 1 94 ? -10.500 4.003 25.523 1.00 87.31 94 LEU A C 1
ATOM 716 O O . LEU A 1 94 ? -10.666 4.114 26.735 1.00 87.31 94 LEU A O 1
ATOM 720 N N . SER A 1 95 ? -11.526 3.979 24.677 1.00 85.69 95 SER A N 1
ATOM 721 C CA . SER A 1 95 ? -12.928 4.122 25.069 1.00 85.69 95 SER A CA 1
ATOM 722 C C . SER A 1 95 ? -13.412 2.955 25.935 1.00 85.69 95 SER A C 1
ATOM 724 O O . SER A 1 95 ? -14.052 3.154 26.971 1.00 85.69 95 SER A O 1
ATOM 726 N N . LEU A 1 96 ? -13.043 1.722 25.573 1.00 84.69 96 LEU A N 1
ATOM 727 C CA . LEU A 1 96 ? -13.333 0.531 26.373 1.00 84.69 96 LEU A CA 1
ATOM 728 C C . LEU A 1 96 ? -12.592 0.552 27.715 1.00 84.69 96 LEU A C 1
ATOM 730 O O . LEU A 1 96 ? -13.171 0.184 28.741 1.00 84.69 96 LEU A O 1
ATOM 734 N N . TRP A 1 97 ? -11.342 1.017 27.722 1.00 83.94 97 TRP A N 1
ATOM 735 C CA . TRP A 1 97 ? -10.557 1.176 28.943 1.00 83.94 97 TRP A CA 1
ATOM 736 C C . TRP A 1 97 ? -11.161 2.23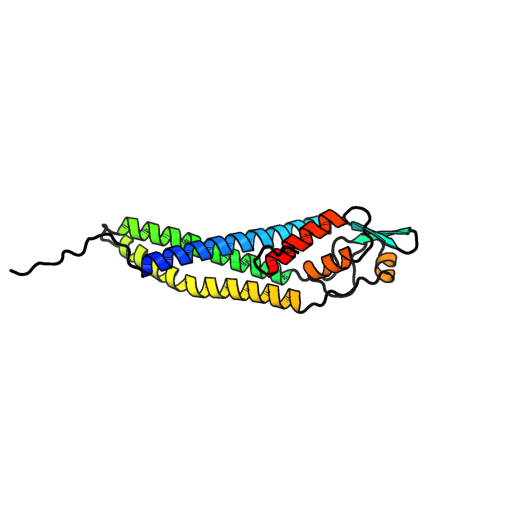0 29.883 1.00 83.94 97 TRP A C 1
ATOM 738 O O . TRP A 1 97 ? -11.405 1.937 31.054 1.00 83.94 97 TRP A O 1
ATOM 748 N N . LEU A 1 98 ? -11.515 3.412 29.364 1.00 84.75 98 LEU A N 1
ATOM 749 C CA . LEU A 1 98 ? -12.206 4.466 30.118 1.00 84.75 98 LEU A CA 1
ATOM 750 C C . LEU A 1 98 ? -13.540 3.972 30.684 1.00 84.75 98 LEU A C 1
ATOM 752 O O . LEU A 1 98 ? -13.849 4.211 31.854 1.00 84.75 98 LEU A O 1
ATOM 756 N N . ARG A 1 99 ? -14.319 3.225 29.894 1.00 81.56 99 ARG A N 1
ATOM 757 C CA . ARG A 1 99 ? -15.575 2.627 30.355 1.00 81.56 99 ARG A CA 1
ATOM 758 C C . ARG A 1 99 ? -15.348 1.683 31.536 1.00 81.56 99 ARG A C 1
ATOM 760 O O . ARG A 1 99 ? -16.084 1.790 32.516 1.00 81.56 99 ARG A O 1
ATOM 767 N N . ASN A 1 100 ? -14.319 0.836 31.479 1.00 81.50 100 ASN A N 1
ATOM 768 C CA . ASN A 1 100 ? -13.957 -0.079 32.566 1.00 81.50 100 ASN A CA 1
ATOM 769 C C . ASN A 1 100 ? -13.565 0.679 33.851 1.00 81.50 100 ASN A C 1
ATOM 771 O O . ASN A 1 100 ? -14.030 0.343 34.937 1.00 81.50 100 ASN A O 1
ATOM 775 N N . LEU A 1 101 ? -12.792 1.765 33.727 1.00 79.88 101 LEU A N 1
ATOM 776 C CA . LEU A 1 101 ? -12.409 2.617 34.864 1.00 79.88 101 LEU A CA 1
ATOM 777 C C . LEU A 1 101 ? -13.602 3.335 35.512 1.00 79.88 101 LEU A C 1
ATOM 779 O O . LEU A 1 101 ? -13.609 3.591 36.716 1.00 79.88 101 LEU A O 1
ATOM 783 N N . THR A 1 102 ? -14.615 3.681 34.716 1.00 79.62 102 THR A N 1
ATOM 784 C CA . THR A 1 102 ? -15.811 4.397 35.193 1.00 79.62 102 THR A CA 1
ATOM 785 C C . THR A 1 102 ? -16.939 3.493 35.676 1.00 79.62 102 THR A C 1
ATOM 787 O O . THR A 1 102 ? -17.943 4.002 36.167 1.00 79.62 102 THR A O 1
ATOM 790 N N . GLN A 1 103 ? -16.786 2.168 35.586 1.00 71.38 103 GLN A N 1
ATOM 791 C CA . GLN A 1 103 ? -17.859 1.207 35.858 1.00 71.38 103 GLN A CA 1
ATOM 792 C C . GLN A 1 103 ? -18.390 1.268 37.302 1.00 71.38 103 GLN A C 1
ATOM 794 O O . GLN A 1 103 ? -19.561 0.976 37.531 1.00 71.38 103 GLN A O 1
ATOM 799 N N . TYR A 1 104 ? -17.559 1.715 38.247 1.00 68.94 104 TYR A N 1
ATOM 800 C CA . TYR A 1 104 ? -17.908 1.863 39.666 1.00 68.94 104 TYR A CA 1
ATOM 801 C C . TYR A 1 104 ? -17.934 3.324 40.141 1.00 68.94 104 TYR A C 1
ATOM 803 O O . TYR A 1 104 ? -18.032 3.582 41.337 1.00 68.94 104 TYR A O 1
ATOM 811 N N . ARG A 1 105 ? -17.819 4.296 39.226 1.00 70.50 105 ARG A N 1
ATOM 812 C CA . ARG A 1 105 ? -17.771 5.728 39.559 1.00 70.50 105 ARG A CA 1
ATOM 813 C C . ARG A 1 105 ? -19.030 6.441 39.073 1.00 70.50 105 ARG A C 1
ATOM 815 O O . ARG A 1 105 ? -19.462 6.268 37.935 1.00 70.50 105 ARG A O 1
ATOM 822 N N . THR A 1 106 ? -19.586 7.304 39.915 1.00 65.12 106 THR A N 1
ATOM 823 C CA . THR A 1 106 ? -20.708 8.195 39.588 1.00 65.12 106 THR A CA 1
ATOM 824 C C . THR A 1 106 ? -20.213 9.638 39.498 1.00 65.12 106 THR A C 1
ATOM 826 O O . THR A 1 106 ? -19.540 10.112 40.407 1.00 65.12 106 THR A O 1
ATOM 829 N N . GLY A 1 107 ? -20.522 10.345 38.406 1.00 77.75 107 GLY A N 1
ATOM 830 C CA . GLY A 1 107 ? -20.127 11.748 38.224 1.00 77.75 107 GLY A CA 1
ATOM 831 C C . GLY A 1 107 ? -20.078 12.194 36.759 1.00 77.75 107 GLY A C 1
ATOM 832 O O . GLY A 1 107 ? -20.439 11.442 35.850 1.00 77.75 107 GLY A O 1
ATOM 833 N N . GLY A 1 108 ? -19.612 13.426 36.519 1.00 76.19 108 GLY A N 1
ATOM 834 C CA . GLY A 1 108 ? -19.477 14.000 35.169 1.00 76.19 108 GLY A CA 1
ATOM 835 C C . GLY A 1 108 ? -18.540 13.201 34.254 1.00 76.19 108 GLY A C 1
ATOM 836 O O . GLY A 1 108 ? -18.832 13.023 33.073 1.00 76.19 108 GLY A O 1
ATOM 837 N N . PHE A 1 109 ? -17.482 12.613 34.819 1.00 76.38 109 PHE A N 1
ATOM 838 C CA . PHE A 1 109 ? -16.530 11.772 34.088 1.00 76.38 109 PHE A CA 1
ATOM 839 C C . PHE A 1 109 ? -17.179 10.504 33.494 1.00 76.38 109 PHE A C 1
ATOM 841 O O . PHE A 1 109 ? -16.851 10.095 32.382 1.00 76.38 109 PHE A O 1
ATOM 848 N N . THR A 1 110 ? -18.178 9.924 34.168 1.00 79.00 110 THR A N 1
ATOM 849 C CA . THR A 1 110 ? -18.940 8.767 33.663 1.00 79.00 110 THR A CA 1
ATOM 850 C C . THR A 1 110 ? -19.842 9.149 32.485 1.00 79.00 110 THR A C 1
ATOM 852 O O . THR A 1 110 ? -19.978 8.379 31.533 1.00 79.00 110 THR A O 1
ATOM 855 N N . LYS A 1 111 ? -20.430 10.357 32.504 1.00 82.06 111 LYS A N 1
ATOM 856 C CA . LYS A 1 111 ? -21.213 10.886 31.371 1.00 82.06 111 LYS A CA 1
ATOM 857 C C . LYS A 1 111 ? -20.320 11.130 30.151 1.00 82.06 111 LYS A C 1
ATOM 859 O O . LYS A 1 111 ? -20.689 10.726 29.051 1.00 82.06 111 LYS A O 1
ATOM 864 N N . PHE A 1 112 ? -19.135 11.710 30.362 1.00 83.62 112 PHE A N 1
ATOM 865 C CA . PHE A 1 112 ? -18.134 11.913 29.311 1.00 83.62 112 PHE A CA 1
ATOM 866 C C . PHE A 1 112 ? -17.676 10.584 28.692 1.00 83.62 112 PHE A C 1
ATOM 868 O O . PHE A 1 112 ? -17.764 10.418 27.481 1.00 83.62 112 PHE A O 1
ATOM 875 N N . SER A 1 113 ? -17.290 9.606 29.520 1.00 82.56 113 SER A N 1
ATOM 876 C CA . SER A 1 113 ? -16.900 8.254 29.083 1.00 82.56 113 SER A CA 1
ATOM 877 C C . SER A 1 113 ? -17.984 7.585 28.224 1.00 82.56 113 SER A C 1
ATOM 879 O O . SER A 1 113 ? -17.703 7.023 27.165 1.00 82.56 113 SER A O 1
ATOM 881 N N . ARG A 1 114 ? -19.260 7.718 28.614 1.00 83.00 114 ARG A N 1
ATOM 882 C CA . ARG A 1 114 ? -20.393 7.172 27.852 1.00 83.00 114 ARG A CA 1
ATOM 883 C C . ARG A 1 114 ? -20.614 7.894 26.514 1.00 83.00 114 ARG A C 1
ATOM 885 O O . ARG A 1 114 ? -20.867 7.222 25.518 1.00 83.00 114 ARG A O 1
ATOM 892 N N . TYR A 1 115 ? -20.502 9.224 26.471 1.00 86.88 115 TYR A N 1
ATOM 893 C CA . TYR A 1 115 ? -20.577 9.991 25.219 1.00 86.88 115 TYR A CA 1
ATOM 894 C C . TYR A 1 115 ? -19.437 9.613 24.264 1.00 86.88 115 TYR A C 1
ATOM 896 O O . TYR A 1 115 ? -19.677 9.296 23.102 1.00 86.88 115 TYR A O 1
ATOM 904 N N . PHE A 1 116 ? -18.211 9.554 24.787 1.00 85.88 116 PHE A N 1
ATOM 905 C CA . PHE A 1 116 ? -17.009 9.162 24.052 1.00 85.88 116 PHE A CA 1
ATOM 906 C C . PHE A 1 116 ? -17.123 7.746 23.466 1.00 85.88 116 PHE A C 1
ATOM 908 O O . PHE A 1 116 ? -16.707 7.504 22.336 1.00 85.88 116 PHE A O 1
ATOM 915 N N . TYR A 1 117 ? -17.751 6.820 24.198 1.00 85.62 117 TYR A N 1
ATOM 916 C CA . TYR A 1 117 ? -18.063 5.473 23.719 1.00 85.62 117 TYR A CA 1
ATOM 917 C C . TYR A 1 117 ? -19.072 5.448 22.575 1.00 85.62 117 TYR A C 1
ATOM 919 O O . TYR A 1 117 ? -18.802 4.809 21.561 1.00 85.62 117 TYR A O 1
ATOM 927 N N . TYR A 1 118 ? -20.207 6.137 22.697 1.00 86.19 118 TYR A N 1
ATOM 928 C CA . TYR A 1 118 ? -21.197 6.148 21.616 1.00 86.19 118 TYR A CA 1
ATOM 929 C C . TYR A 1 118 ? -20.665 6.814 20.354 1.00 86.19 118 TYR A C 1
ATOM 931 O O . TYR A 1 118 ? -20.888 6.311 19.258 1.00 86.19 118 TYR A O 1
ATOM 939 N N . LEU A 1 119 ? -19.915 7.901 20.517 1.00 87.69 119 LEU A N 1
ATOM 940 C CA . LEU A 1 119 ? -19.295 8.599 19.406 1.00 87.69 119 LEU A CA 1
ATOM 941 C C . LEU A 1 119 ? -18.280 7.686 18.698 1.00 87.69 119 LEU A C 1
ATOM 943 O O . LEU A 1 119 ? -18.358 7.531 17.483 1.00 87.69 119 LEU A O 1
ATOM 947 N N . TRP A 1 120 ? -17.431 6.972 19.445 1.00 88.19 120 TRP A N 1
ATOM 948 C CA . TRP A 1 120 ? -16.553 5.945 18.875 1.00 88.19 120 TRP A CA 1
ATOM 949 C C . TRP A 1 120 ? -17.325 4.847 18.118 1.00 88.19 120 TRP A C 1
ATOM 951 O O . TRP A 1 120 ? -16.977 4.542 16.976 1.00 88.19 120 TRP A O 1
ATOM 961 N N . VAL A 1 121 ? -18.385 4.268 18.702 1.00 84.38 121 VAL A N 1
ATOM 962 C CA . VAL A 1 121 ? -19.201 3.233 18.031 1.00 84.38 121 VAL A CA 1
ATOM 963 C C . VAL A 1 121 ? -19.742 3.750 16.694 1.00 84.38 121 VAL A C 1
ATOM 965 O O . VAL A 1 121 ? -19.636 3.047 15.690 1.00 84.38 121 VAL A O 1
ATOM 968 N N . SER A 1 122 ? -20.228 4.994 16.650 1.00 86.44 122 SER A N 1
ATOM 969 C CA . SER A 1 122 ? -20.719 5.622 15.418 1.00 86.44 122 SER A CA 1
ATOM 970 C C . SER A 1 122 ? -19.642 5.760 14.339 1.00 86.44 122 SER A C 1
ATOM 972 O O . SER A 1 122 ? -19.957 5.621 13.162 1.00 86.44 122 SER A O 1
ATOM 974 N N . PHE A 1 123 ? -18.375 5.980 14.706 1.00 86.12 123 PHE A N 1
ATOM 975 C CA . PHE A 1 123 ? -17.265 6.101 13.750 1.00 86.12 123 PHE A CA 1
ATOM 976 C C . PHE A 1 123 ? -16.709 4.762 13.243 1.00 86.12 123 PHE A C 1
ATOM 978 O O . PHE A 1 123 ? -16.002 4.752 12.236 1.00 86.12 123 PHE A O 1
ATOM 985 N N . ASN A 1 124 ? -17.047 3.624 13.860 1.00 81.94 124 ASN A N 1
ATOM 986 C CA . ASN A 1 124 ? -16.554 2.321 13.391 1.00 81.94 124 ASN A CA 1
ATOM 987 C C . ASN A 1 124 ? -17.107 1.949 12.015 1.00 81.94 124 ASN A C 1
ATOM 989 O O . ASN A 1 124 ? -16.356 1.484 11.163 1.00 81.94 124 ASN A O 1
ATOM 993 N N . ILE A 1 125 ? -18.407 2.162 11.794 1.00 80.81 125 ILE A N 1
ATOM 994 C CA . ILE A 1 125 ? -19.056 1.785 10.531 1.00 80.81 125 ILE A CA 1
ATOM 995 C C . ILE A 1 125 ? -18.491 2.616 9.362 1.00 80.81 125 ILE A C 1
ATOM 997 O O . ILE A 1 125 ? -18.029 2.010 8.396 1.00 80.81 125 ILE A O 1
ATOM 1001 N N . PRO A 1 126 ? -18.422 3.964 9.437 1.00 84.06 126 PRO A N 1
ATOM 1002 C CA . PRO A 1 126 ? -17.789 4.773 8.396 1.00 84.06 126 PRO A CA 1
ATOM 1003 C C . PRO A 1 126 ? -16.315 4.425 8.173 1.00 84.06 126 PRO A C 1
ATOM 1005 O O . PRO A 1 126 ? -15.878 4.373 7.032 1.00 84.06 126 PRO A O 1
ATOM 1008 N N . SER A 1 127 ? -15.559 4.148 9.241 1.00 82.31 127 SER A N 1
ATOM 1009 C CA . SER A 1 127 ? -14.146 3.750 9.156 1.00 82.31 127 SER A CA 1
ATOM 1010 C C . SER A 1 127 ? -13.944 2.457 8.364 1.00 82.31 127 SER A C 1
ATOM 1012 O O . SER A 1 127 ? -13.083 2.362 7.485 1.00 82.31 127 SER A O 1
ATOM 1014 N N . LEU A 1 128 ? -14.784 1.459 8.643 1.00 80.44 128 LEU A N 1
ATOM 1015 C CA . LEU A 1 128 ? -14.754 0.181 7.947 1.00 80.44 128 LEU A CA 1
ATOM 1016 C C . LEU A 1 128 ? -15.165 0.341 6.479 1.00 80.44 128 LEU A C 1
ATOM 1018 O O . LEU A 1 128 ? -14.524 -0.227 5.598 1.00 80.44 128 LEU A O 1
ATOM 1022 N N . LEU A 1 129 ? -16.199 1.135 6.195 1.00 84.75 129 LEU A N 1
ATOM 1023 C CA . LEU A 1 129 ? -16.608 1.423 4.818 1.00 84.75 129 LEU A CA 1
ATOM 1024 C C . LEU A 1 129 ? -15.523 2.183 4.052 1.00 84.75 129 LEU A C 1
ATOM 1026 O O . LEU A 1 129 ? -15.249 1.848 2.906 1.00 84.75 129 LEU A O 1
ATOM 1030 N N . LEU A 1 130 ? -14.873 3.159 4.688 1.00 85.25 130 LEU A N 1
ATOM 1031 C CA . LEU A 1 130 ? -13.817 3.961 4.075 1.00 85.25 130 LEU A CA 1
ATOM 1032 C C . LEU A 1 130 ? -12.591 3.114 3.717 1.00 85.25 130 LEU A C 1
ATOM 1034 O O . LEU A 1 130 ? -12.060 3.245 2.618 1.00 85.25 130 LEU A O 1
ATOM 1038 N N . THR A 1 131 ? -12.155 2.224 4.611 1.00 82.19 131 THR A N 1
ATOM 1039 C CA . THR A 1 131 ? -11.016 1.330 4.339 1.00 82.19 131 THR A CA 1
ATOM 1040 C C . THR A 1 131 ? -11.325 0.304 3.257 1.00 82.19 131 THR A C 1
ATOM 1042 O O . THR A 1 131 ? -10.498 0.098 2.371 1.00 82.19 131 THR A O 1
ATOM 1045 N N . ASN A 1 132 ? -12.530 -0.276 3.256 1.00 82.12 132 ASN A N 1
ATOM 1046 C CA . ASN A 1 132 ? -12.966 -1.165 2.177 1.00 82.12 132 ASN A CA 1
ATOM 1047 C C . ASN A 1 132 ? -13.086 -0.427 0.839 1.00 82.12 132 ASN A C 1
ATOM 1049 O O . ASN A 1 132 ? -12.591 -0.918 -0.170 1.00 82.12 132 ASN A O 1
ATOM 1053 N N . ALA A 1 133 ? -13.681 0.767 0.819 1.00 85.69 133 ALA A N 1
ATOM 1054 C CA . ALA A 1 133 ? -13.775 1.584 -0.389 1.00 85.69 133 ALA A CA 1
ATOM 1055 C C . ALA A 1 133 ? -12.388 1.942 -0.937 1.00 85.69 133 ALA A C 1
ATOM 1057 O O . ALA A 1 133 ? -12.170 1.890 -2.144 1.00 85.69 133 ALA A O 1
ATOM 1058 N N . ALA A 1 134 ? -11.432 2.246 -0.058 1.00 84.06 134 ALA A N 1
ATOM 1059 C CA . ALA A 1 134 ? -10.059 2.514 -0.453 1.00 84.06 134 ALA A CA 1
ATOM 1060 C C . ALA A 1 134 ? -9.351 1.278 -1.035 1.00 84.06 134 ALA A C 1
ATOM 1062 O O . ALA A 1 134 ? -8.644 1.408 -2.032 1.00 84.06 134 ALA A O 1
ATOM 1063 N N . LEU A 1 135 ? -9.569 0.085 -0.470 1.00 81.00 135 LEU A N 1
ATOM 1064 C CA . LEU A 1 135 ? -9.059 -1.169 -1.041 1.00 81.00 135 LEU A CA 1
ATOM 1065 C C . LEU A 1 135 ? -9.677 -1.460 -2.414 1.00 81.00 135 LEU A C 1
ATOM 1067 O O . LEU A 1 135 ? -8.956 -1.764 -3.360 1.00 81.00 135 LEU A O 1
ATOM 1071 N N . ILE A 1 136 ? -10.997 -1.300 -2.548 1.00 84.50 136 ILE A N 1
ATOM 1072 C CA . ILE A 1 136 ? -11.701 -1.462 -3.828 1.00 84.50 136 ILE A CA 1
ATOM 1073 C C . ILE A 1 136 ? -11.165 -0.466 -4.861 1.00 84.50 136 ILE A C 1
ATOM 1075 O O . ILE A 1 136 ? -10.971 -0.832 -6.014 1.00 84.50 136 ILE A O 1
ATOM 1079 N N . TYR A 1 137 ? -10.889 0.775 -4.459 1.00 84.56 137 TYR A N 1
ATOM 1080 C CA . TYR A 1 137 ? -10.321 1.794 -5.338 1.00 84.56 137 TYR A CA 1
ATOM 1081 C C . TYR A 1 137 ? -8.921 1.423 -5.844 1.00 84.56 137 TYR A C 1
ATOM 1083 O O . TYR A 1 137 ? -8.660 1.545 -7.040 1.00 84.56 137 TYR A O 1
ATOM 1091 N N . VAL A 1 138 ? -8.044 0.922 -4.962 1.00 83.06 138 VAL A N 1
ATOM 1092 C CA . VAL A 1 138 ? -6.727 0.383 -5.347 1.00 83.06 138 VAL A CA 1
ATOM 1093 C C . VAL A 1 138 ? -6.904 -0.750 -6.354 1.00 83.06 138 VAL A C 1
ATOM 1095 O O . VAL A 1 138 ? -6.347 -0.688 -7.444 1.00 83.06 138 VAL A O 1
ATOM 1098 N N . PHE A 1 139 ? -7.741 -1.737 -6.029 1.00 83.19 139 PHE A N 1
ATOM 1099 C CA . PHE A 1 139 ? -8.007 -2.880 -6.897 1.00 83.19 139 PHE A CA 1
ATOM 1100 C C . PHE A 1 139 ? -8.542 -2.465 -8.273 1.00 83.19 139 PHE A C 1
ATOM 1102 O O . PHE A 1 139 ? -8.070 -2.964 -9.293 1.00 83.19 139 PHE A O 1
ATOM 1109 N N . ALA A 1 140 ? -9.505 -1.540 -8.306 1.00 85.06 140 ALA A N 1
ATOM 1110 C CA . ALA A 1 140 ? -10.126 -1.058 -9.532 1.00 85.06 140 ALA A CA 1
ATOM 1111 C C . ALA A 1 140 ? -9.122 -0.324 -10.425 1.00 85.06 140 ALA A C 1
ATOM 1113 O O . ALA A 1 140 ? -9.058 -0.614 -11.614 1.00 85.06 140 ALA A O 1
ATOM 1114 N N . ILE A 1 141 ? -8.309 0.580 -9.867 1.00 84.88 141 ILE A N 1
ATOM 1115 C CA . ILE A 1 141 ? -7.294 1.297 -10.648 1.00 84.88 141 ILE A CA 1
ATOM 1116 C C . ILE A 1 141 ? -6.235 0.339 -11.182 1.00 84.88 141 ILE A C 1
ATOM 1118 O O . ILE A 1 141 ? -5.925 0.398 -12.371 1.00 84.88 141 ILE A O 1
ATOM 1122 N N . THR A 1 142 ? -5.722 -0.561 -10.340 1.00 79.44 142 THR A N 1
ATOM 1123 C CA . THR A 1 142 ? -4.680 -1.508 -10.745 1.00 79.44 142 THR A CA 1
ATOM 1124 C C . THR A 1 142 ? -5.167 -2.450 -11.848 1.00 79.44 142 THR A C 1
ATOM 1126 O O . THR A 1 142 ? -4.432 -2.669 -12.800 1.00 79.44 142 THR A O 1
ATOM 1129 N N . ASN A 1 143 ? -6.413 -2.936 -11.786 1.00 80.94 143 ASN A N 1
ATOM 1130 C CA . ASN A 1 143 ? -6.964 -3.827 -12.819 1.00 80.94 143 ASN A CA 1
ATOM 1131 C C . ASN A 1 143 ? -7.521 -3.105 -14.049 1.00 80.94 143 ASN A C 1
ATOM 1133 O O . ASN A 1 143 ? -7.690 -3.727 -15.089 1.00 80.94 143 ASN A O 1
ATOM 1137 N N . SER A 1 144 ? -7.842 -1.814 -13.949 1.00 77.62 144 SER A N 1
ATOM 1138 C CA . SER A 1 144 ? -8.298 -1.033 -15.107 1.00 77.62 144 SER A CA 1
ATOM 1139 C C . SER A 1 144 ? -7.172 -0.696 -16.088 1.00 77.62 144 SER A C 1
ATOM 1141 O O . SER A 1 144 ? -7.447 -0.259 -17.203 1.00 77.62 144 SER A O 1
ATOM 1143 N N . GLN A 1 145 ? -5.915 -0.876 -15.676 1.00 69.75 145 GLN A N 1
ATOM 1144 C CA . GLN A 1 145 ? -4.746 -0.642 -16.509 1.00 69.75 145 GLN A CA 1
ATOM 1145 C C . GLN A 1 145 ? -4.128 -1.970 -16.931 1.00 69.75 145 GLN A C 1
ATOM 1147 O O . GLN A 1 145 ? -3.314 -2.541 -16.208 1.00 69.75 145 GLN A O 1
ATOM 1152 N N . ASP A 1 146 ? -4.463 -2.428 -18.135 1.00 63.84 146 ASP A N 1
ATOM 1153 C CA . ASP A 1 146 ? -3.663 -3.444 -18.811 1.00 63.84 146 ASP A CA 1
ATOM 1154 C C . ASP A 1 146 ? -2.271 -2.857 -19.050 1.00 63.84 146 ASP A C 1
ATOM 1156 O O . ASP A 1 146 ? -2.126 -1.911 -19.823 1.00 63.84 146 ASP A O 1
ATOM 1160 N N . GLY A 1 147 ? -1.259 -3.368 -18.342 1.00 63.97 147 GLY A N 1
ATOM 1161 C CA . GLY A 1 147 ? 0.091 -2.812 -18.361 1.00 63.97 147 GLY A CA 1
ATOM 1162 C C . GLY A 1 147 ? 0.639 -2.719 -19.790 1.00 63.97 147 GLY A C 1
ATOM 1163 O O . GLY A 1 147 ? 0.936 -3.772 -20.381 1.00 63.97 147 GLY A O 1
ATOM 1164 N N . PRO A 1 148 ? 0.780 -1.497 -20.354 1.00 72.56 148 PRO A N 1
ATOM 1165 C CA . PRO A 1 148 ? 1.307 -1.339 -21.696 1.00 72.56 148 PRO A CA 1
ATOM 1166 C C . PRO A 1 148 ? 2.728 -1.903 -21.760 1.00 72.56 148 PRO A C 1
ATOM 1168 O O . PRO A 1 148 ? 3.441 -2.008 -20.761 1.00 72.56 148 PRO A O 1
ATOM 1171 N N . ASN A 1 149 ? 3.159 -2.324 -22.944 1.00 84.38 149 ASN A N 1
ATOM 1172 C CA . ASN A 1 149 ? 4.546 -2.734 -23.123 1.00 84.38 149 ASN A CA 1
ATOM 1173 C C . ASN A 1 149 ? 5.416 -1.492 -23.301 1.00 84.38 149 ASN A C 1
ATOM 1175 O O . ASN A 1 149 ? 5.080 -0.616 -24.094 1.00 84.38 149 ASN A O 1
ATOM 1179 N N . ILE A 1 150 ? 6.562 -1.454 -22.618 1.00 85.56 150 ILE A N 1
ATOM 1180 C CA . ILE A 1 150 ? 7.563 -0.413 -22.859 1.00 85.56 150 ILE A CA 1
ATOM 1181 C C . ILE A 1 150 ? 8.050 -0.538 -24.304 1.00 85.56 150 ILE A C 1
ATOM 1183 O O . ILE A 1 150 ? 8.644 -1.550 -24.692 1.00 85.56 150 ILE A O 1
ATOM 1187 N N . ASP A 1 151 ? 7.807 0.512 -25.084 1.00 88.19 151 ASP A N 1
ATOM 1188 C CA . ASP A 1 151 ? 8.398 0.687 -26.406 1.00 88.19 151 ASP A CA 1
ATOM 1189 C C . ASP A 1 151 ? 9.923 0.785 -26.265 1.00 88.19 151 ASP A C 1
ATOM 1191 O O . ASP A 1 151 ? 10.450 1.712 -25.640 1.00 88.19 151 ASP A O 1
ATOM 1195 N N . ARG A 1 152 ? 10.623 -0.213 -26.814 1.00 85.38 152 ARG A N 1
ATOM 1196 C CA . ARG A 1 152 ? 12.076 -0.347 -26.687 1.00 85.38 152 ARG A CA 1
ATOM 1197 C C . ARG A 1 152 ? 12.817 0.730 -27.462 1.00 85.38 152 ARG A C 1
ATOM 1199 O O . ARG A 1 152 ? 13.874 1.136 -26.995 1.00 85.38 152 ARG A O 1
ATOM 1206 N N . ASP A 1 153 ? 12.272 1.189 -28.584 1.00 89.00 153 ASP A N 1
ATOM 1207 C CA . ASP A 1 153 ? 12.910 2.220 -29.403 1.00 89.00 153 ASP A CA 1
ATOM 1208 C C . ASP A 1 153 ? 12.912 3.542 -28.644 1.00 89.00 153 ASP A C 1
ATOM 1210 O O . ASP A 1 153 ? 13.961 4.141 -28.419 1.00 89.00 153 ASP A O 1
ATOM 1214 N N . LEU A 1 154 ? 11.752 3.904 -28.090 1.00 88.12 154 LEU A N 1
ATOM 1215 C CA . LEU A 1 154 ? 11.628 5.081 -27.238 1.00 88.12 154 LEU A CA 1
ATOM 1216 C C . LEU A 1 154 ? 12.509 4.977 -25.983 1.00 88.12 154 LEU A C 1
ATOM 1218 O O . LEU A 1 154 ? 13.164 5.942 -25.601 1.00 88.12 154 LEU A O 1
ATOM 1222 N N . ALA A 1 155 ? 12.551 3.810 -25.333 1.00 86.75 155 ALA A N 1
ATOM 1223 C CA . ALA A 1 155 ? 13.385 3.609 -24.148 1.00 86.75 155 ALA A CA 1
ATOM 1224 C C . ALA A 1 155 ? 14.892 3.727 -24.450 1.00 86.75 155 ALA A C 1
ATOM 1226 O O . ALA A 1 155 ? 15.655 4.187 -23.600 1.00 86.75 155 ALA A O 1
ATO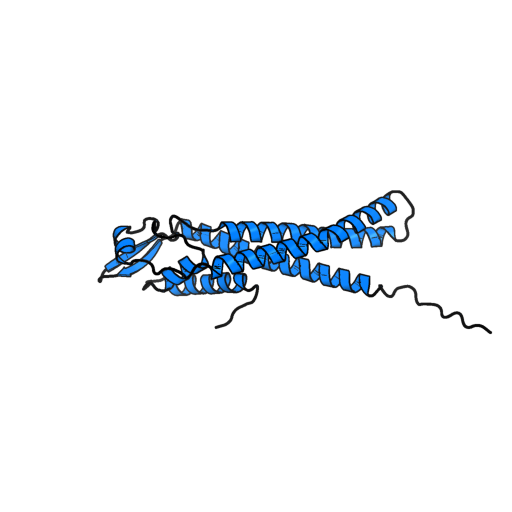M 1227 N N . VAL A 1 156 ? 15.323 3.313 -25.645 1.00 88.69 156 VAL A N 1
ATOM 1228 C CA . VAL A 1 156 ? 16.707 3.455 -26.117 1.00 88.69 156 VAL A CA 1
ATOM 1229 C C . VAL A 1 156 ? 17.041 4.921 -26.387 1.00 88.69 156 VAL A C 1
ATOM 1231 O O . VAL A 1 156 ? 18.084 5.382 -25.916 1.00 88.69 156 VAL A O 1
ATOM 1234 N N . ASP A 1 157 ? 16.149 5.652 -27.058 1.00 90.75 157 ASP A N 1
ATOM 1235 C CA . ASP A 1 157 ? 16.329 7.073 -27.388 1.00 90.75 157 ASP A CA 1
ATOM 1236 C C . ASP A 1 157 ? 16.389 7.960 -26.138 1.00 90.75 157 ASP A C 1
ATOM 1238 O O . ASP A 1 157 ? 17.191 8.892 -26.058 1.00 90.75 157 ASP A O 1
ATOM 1242 N N . LEU A 1 158 ? 15.579 7.644 -25.123 1.00 87.69 158 LEU A N 1
ATOM 1243 C CA . LEU A 1 158 ? 15.529 8.384 -23.861 1.00 87.69 158 LEU A CA 1
ATOM 1244 C C . LEU A 1 158 ? 16.790 8.199 -22.997 1.00 87.69 158 LEU A C 1
ATOM 1246 O O . LEU A 1 158 ? 17.059 9.049 -22.145 1.00 87.69 158 LEU A O 1
ATOM 1250 N N . ASN A 1 159 ? 17.546 7.111 -23.189 1.00 86.00 159 ASN A N 1
ATOM 1251 C CA . ASN A 1 159 ? 18.842 6.806 -22.561 1.00 86.00 159 ASN A CA 1
ATOM 1252 C C . ASN A 1 159 ? 19.007 7.302 -21.104 1.00 86.00 159 ASN A C 1
ATOM 1254 O O . ASN A 1 159 ? 19.928 8.052 -20.773 1.00 86.00 159 ASN A O 1
ATOM 1258 N N . GLY A 1 160 ? 18.106 6.871 -20.220 1.00 84.88 160 GLY A N 1
ATOM 1259 C CA . GLY A 1 160 ? 18.133 7.174 -18.786 1.00 84.88 160 GLY A CA 1
ATOM 1260 C C . GLY A 1 160 ? 17.226 8.322 -18.341 1.00 84.88 160 GLY A C 1
ATOM 1261 O O . GLY A 1 160 ? 17.075 8.517 -17.137 1.00 84.88 160 GLY A O 1
ATOM 1262 N N . SER A 1 161 ? 16.588 9.041 -19.267 1.00 88.75 161 SER A N 1
ATOM 1263 C CA . SER A 1 161 ? 15.516 9.989 -18.937 1.00 88.75 161 SER A CA 1
ATOM 1264 C C . SER A 1 161 ? 14.186 9.279 -18.637 1.00 88.75 161 SER A C 1
ATOM 1266 O O . SER A 1 161 ? 14.022 8.077 -18.882 1.00 88.75 161 SER A O 1
ATOM 1268 N N . SER A 1 162 ? 13.257 10.008 -18.010 1.00 88.50 162 SER A N 1
ATOM 1269 C CA . SER A 1 162 ? 11.945 9.490 -17.614 1.00 88.50 162 SER A CA 1
ATOM 1270 C C . SER A 1 162 ? 11.131 9.046 -18.822 1.00 88.50 162 SER A C 1
ATOM 1272 O O . SER A 1 162 ? 11.080 9.733 -19.837 1.00 88.50 162 SER A O 1
ATOM 1274 N N . TYR A 1 163 ? 10.472 7.895 -18.699 1.00 89.75 163 TYR A N 1
ATOM 1275 C CA . TYR A 1 163 ? 9.626 7.371 -19.764 1.00 89.75 163 TYR A CA 1
ATOM 1276 C C . TYR A 1 163 ? 8.360 8.221 -19.902 1.00 89.75 163 TYR A C 1
ATOM 1278 O O . TYR A 1 163 ? 7.565 8.297 -18.967 1.00 89.75 163 TYR A O 1
ATOM 1286 N N . THR A 1 164 ? 8.198 8.878 -21.048 1.00 88.75 164 THR A N 1
ATOM 1287 C CA . THR A 1 164 ? 7.191 9.934 -21.252 1.00 88.75 164 THR A CA 1
ATOM 1288 C C . THR A 1 164 ? 5.857 9.423 -21.799 1.00 88.75 164 THR A C 1
ATOM 1290 O O . THR A 1 164 ? 4.853 10.133 -21.776 1.00 88.75 164 THR A O 1
ATOM 1293 N N . ARG A 1 165 ? 5.823 8.187 -22.312 1.00 84.88 165 ARG A N 1
ATOM 1294 C CA . ARG A 1 165 ? 4.624 7.595 -22.912 1.00 84.88 165 ARG A CA 1
ATOM 1295 C C . ARG A 1 165 ? 3.791 6.863 -21.860 1.00 84.88 165 ARG A C 1
ATOM 1297 O O . ARG A 1 165 ? 4.338 6.197 -20.985 1.00 84.88 165 ARG A O 1
ATOM 1304 N N . ASP A 1 166 ? 2.473 6.941 -22.024 1.00 85.75 166 ASP A N 1
ATOM 1305 C CA . ASP A 1 166 ? 1.454 6.283 -21.205 1.00 85.75 166 ASP A CA 1
ATOM 1306 C C . ASP A 1 166 ? 1.441 6.714 -19.736 1.00 85.75 166 ASP A C 1
ATOM 1308 O O . ASP A 1 166 ? 2.295 7.443 -19.236 1.00 85.75 166 ASP A O 1
ATOM 1312 N N . THR A 1 167 ? 0.389 6.299 -19.042 1.00 87.12 167 THR A N 1
ATOM 1313 C CA . THR A 1 167 ? 0.203 6.572 -17.622 1.00 87.12 167 THR A CA 1
ATOM 1314 C C . THR A 1 167 ? 0.257 5.265 -16.857 1.00 87.12 167 THR A C 1
ATOM 1316 O O . THR A 1 167 ? -0.494 4.339 -17.158 1.00 87.12 167 THR A O 1
ATOM 1319 N N . TRP A 1 168 ? 1.109 5.211 -15.841 1.00 89.38 168 TRP A N 1
ATOM 1320 C CA . TRP A 1 168 ? 1.489 3.960 -15.203 1.00 89.38 168 TRP A CA 1
ATOM 1321 C C . TRP A 1 168 ? 1.090 3.921 -13.738 1.00 89.38 168 TRP A C 1
ATOM 1323 O O . TRP A 1 168 ? 1.273 4.885 -12.999 1.00 89.38 168 TRP A O 1
ATOM 1333 N N . THR A 1 169 ? 0.605 2.778 -13.286 1.00 89.19 169 THR A N 1
ATOM 1334 C CA . THR A 1 169 ? 0.584 2.413 -11.865 1.00 89.19 169 THR A CA 1
ATOM 1335 C C . THR A 1 169 ? 1.922 1.783 -11.463 1.00 89.19 169 THR A C 1
ATOM 1337 O O . THR A 1 169 ? 2.638 1.266 -12.324 1.00 89.19 169 THR A O 1
ATOM 1340 N N . PRO A 1 170 ? 2.283 1.772 -10.166 1.00 88.38 170 PRO A N 1
ATOM 1341 C CA . PRO A 1 170 ? 3.483 1.078 -9.693 1.00 88.38 170 PRO A CA 1
ATOM 1342 C C . PRO A 1 170 ? 3.566 -0.383 -10.161 1.00 88.38 170 PRO A C 1
ATOM 1344 O O . PRO A 1 170 ? 4.642 -0.842 -10.533 1.00 88.38 170 PRO A O 1
ATOM 1347 N N . GLN A 1 171 ? 2.430 -1.087 -10.186 1.00 87.25 171 GLN A N 1
ATOM 1348 C CA . GLN A 1 171 ? 2.310 -2.475 -10.637 1.00 87.25 171 GLN A CA 1
ATOM 1349 C C . GLN A 1 171 ? 2.588 -2.611 -12.138 1.00 87.25 171 GLN A C 1
ATOM 1351 O O . GLN A 1 171 ? 3.513 -3.318 -12.529 1.00 87.25 171 GLN A O 1
ATOM 1356 N N . SER A 1 172 ? 1.835 -1.889 -12.975 1.00 88.31 172 SER A N 1
ATOM 1357 C CA . SER A 1 172 ? 1.982 -1.971 -14.438 1.00 88.31 172 SER A CA 1
ATOM 1358 C C . SER A 1 172 ? 3.365 -1.529 -14.916 1.00 88.31 172 SER A C 1
ATOM 1360 O O . SER A 1 172 ? 3.931 -2.152 -15.815 1.00 88.31 172 SER A O 1
ATOM 1362 N N . TRP A 1 173 ? 3.943 -0.499 -14.288 1.00 89.19 173 TRP A N 1
ATOM 1363 C CA . TRP A 1 173 ? 5.304 -0.054 -14.582 1.00 89.19 173 TRP A CA 1
ATOM 1364 C C . TRP A 1 173 ? 6.316 -1.167 -14.322 1.00 89.19 173 TRP A C 1
ATOM 1366 O O . TRP A 1 173 ? 7.139 -1.488 -15.178 1.00 89.19 173 TRP A O 1
ATOM 1376 N N . LEU A 1 174 ? 6.233 -1.791 -13.148 1.00 88.44 174 LEU A N 1
ATOM 1377 C CA . LEU A 1 174 ? 7.119 -2.878 -12.762 1.00 88.44 174 LEU A CA 1
ATOM 1378 C C . LEU A 1 174 ? 7.010 -4.090 -13.674 1.00 88.44 174 LEU A C 1
ATOM 1380 O O . LEU A 1 174 ? 8.031 -4.638 -14.090 1.00 88.44 174 LEU A O 1
ATOM 1384 N N . GLU A 1 175 ? 5.786 -4.500 -13.991 1.00 88.50 175 GLU A N 1
ATOM 1385 C CA . GLU A 1 175 ? 5.542 -5.601 -14.916 1.00 88.50 175 GLU A CA 1
ATOM 1386 C C . GLU A 1 175 ? 6.170 -5.323 -16.279 1.00 88.50 175 GLU A C 1
ATOM 1388 O O . GLU A 1 175 ? 6.850 -6.187 -16.837 1.00 88.50 175 GLU A O 1
ATOM 1393 N N . ALA A 1 176 ? 6.015 -4.105 -16.798 1.00 88.69 176 ALA A N 1
ATOM 1394 C CA . ALA A 1 176 ? 6.595 -3.728 -18.077 1.00 88.69 176 ALA A CA 1
ATOM 1395 C C . ALA A 1 176 ? 8.132 -3.666 -18.027 1.00 88.69 176 ALA A C 1
ATOM 1397 O O . ALA A 1 176 ? 8.796 -4.149 -18.947 1.00 88.69 176 ALA A O 1
ATOM 1398 N N . VAL A 1 177 ? 8.714 -3.160 -16.935 1.00 88.62 177 VAL A N 1
ATOM 1399 C CA . VAL A 1 177 ? 10.170 -3.158 -16.711 1.00 88.62 177 VAL A CA 1
ATOM 1400 C C . VAL A 1 177 ? 10.721 -4.587 -16.631 1.00 88.62 177 VAL A C 1
ATOM 1402 O O . VAL A 1 177 ? 11.775 -4.871 -17.197 1.00 88.62 177 VAL A O 1
ATOM 1405 N N . LEU A 1 178 ? 10.007 -5.518 -15.994 1.00 88.56 178 LEU A N 1
ATOM 1406 C CA . LEU A 1 178 ? 10.413 -6.926 -15.898 1.00 88.56 178 LEU A CA 1
ATOM 1407 C C . LEU A 1 178 ? 10.299 -7.695 -17.221 1.00 88.56 178 LEU A C 1
ATOM 1409 O O . LEU A 1 178 ? 11.000 -8.694 -17.404 1.00 88.56 178 LEU A O 1
ATOM 1413 N N . ARG A 1 179 ? 9.470 -7.223 -18.162 1.00 87.44 179 ARG A N 1
ATOM 1414 C CA . ARG A 1 179 ? 9.432 -7.733 -19.546 1.00 87.44 179 ARG A CA 1
ATOM 1415 C C . ARG A 1 179 ? 10.670 -7.323 -20.354 1.00 87.44 179 ARG A C 1
ATOM 1417 O O . ARG A 1 179 ? 10.950 -7.928 -21.393 1.00 87.44 179 ARG A O 1
ATOM 1424 N N . LEU A 1 180 ? 11.433 -6.321 -19.906 1.00 85.00 180 LEU A N 1
ATOM 1425 C CA . LEU A 1 180 ? 12.730 -5.983 -20.493 1.00 85.00 180 LEU A CA 1
ATOM 1426 C C . LEU A 1 180 ? 13.811 -6.963 -20.022 1.00 85.00 180 LEU A C 1
ATOM 1428 O O . LEU A 1 180 ? 13.772 -7.518 -18.925 1.00 85.00 180 LEU A O 1
ATOM 1432 N N . LYS A 1 181 ? 14.840 -7.153 -20.854 1.00 83.31 181 LYS A N 1
ATOM 1433 C CA . LYS A 1 181 ? 16.007 -7.965 -20.494 1.00 83.31 181 LYS A CA 1
ATOM 1434 C C . LYS A 1 181 ? 16.924 -7.177 -19.552 1.00 83.31 181 LYS A C 1
ATOM 1436 O O . LYS A 1 181 ? 17.926 -6.607 -19.987 1.00 83.31 181 LYS A O 1
ATOM 1441 N N . LEU A 1 182 ? 16.547 -7.128 -18.276 1.00 84.19 182 LEU A N 1
ATOM 1442 C CA . LEU A 1 182 ? 17.311 -6.486 -17.206 1.00 84.19 182 LEU A CA 1
ATOM 1443 C C . LEU A 1 182 ? 18.630 -7.224 -16.945 1.00 84.19 182 LEU A C 1
ATOM 1445 O O . LEU A 1 182 ? 18.686 -8.453 -16.992 1.00 84.19 182 LEU A O 1
ATOM 1449 N N . LEU A 1 183 ? 19.688 -6.471 -16.644 1.00 79.75 183 LEU A N 1
ATOM 1450 C CA . LEU A 1 183 ? 21.026 -7.034 -16.429 1.00 79.75 183 LEU A CA 1
ATOM 1451 C C . LEU A 1 183 ? 21.268 -7.515 -14.992 1.00 79.75 183 LEU A C 1
ATOM 1453 O O . LEU A 1 183 ? 21.873 -8.568 -14.805 1.00 79.75 183 LEU A O 1
ATOM 1457 N N . ARG A 1 184 ? 20.829 -6.754 -13.980 1.00 81.50 184 ARG A N 1
ATOM 1458 C CA . ARG A 1 184 ? 21.151 -7.034 -12.565 1.00 81.50 184 ARG A CA 1
ATOM 1459 C C . ARG A 1 184 ? 19.949 -6.983 -11.631 1.00 81.50 184 ARG A C 1
ATOM 1461 O O . ARG A 1 184 ? 19.849 -7.803 -10.725 1.00 81.50 184 ARG A O 1
ATOM 1468 N N . ASP A 1 185 ? 19.024 -6.062 -11.877 1.00 82.75 185 ASP A N 1
ATOM 1469 C CA . ASP A 1 185 ? 17.991 -5.713 -10.895 1.00 82.75 185 ASP A CA 1
ATOM 1470 C C . ASP A 1 185 ? 16.750 -6.609 -10.943 1.00 82.75 185 ASP A C 1
ATOM 1472 O O . ASP A 1 185 ? 15.852 -6.446 -10.125 1.00 82.75 185 ASP A O 1
ATOM 1476 N N . ARG A 1 186 ? 16.702 -7.592 -11.853 1.00 84.00 186 ARG A N 1
ATOM 1477 C CA . ARG A 1 186 ? 15.514 -8.427 -12.096 1.00 84.00 186 ARG A CA 1
ATOM 1478 C C . ARG A 1 186 ? 14.952 -9.061 -10.821 1.00 84.00 186 ARG A C 1
ATOM 1480 O O . ARG A 1 186 ? 13.790 -8.846 -10.517 1.00 84.00 186 ARG A O 1
ATOM 1487 N N . VAL A 1 187 ? 15.783 -9.770 -10.054 1.00 85.19 187 VAL A N 1
ATOM 1488 C CA . VAL A 1 187 ? 15.343 -10.488 -8.841 1.00 85.19 187 VAL A CA 1
ATOM 1489 C C . VAL A 1 187 ? 14.819 -9.526 -7.773 1.00 85.19 187 VAL A C 1
ATOM 1491 O O . VAL A 1 187 ? 13.812 -9.799 -7.127 1.00 85.19 187 VAL A O 1
ATOM 1494 N N . TYR A 1 188 ? 15.487 -8.385 -7.589 1.00 85.31 188 TYR A N 1
ATOM 1495 C CA . TYR A 1 188 ? 15.056 -7.375 -6.623 1.00 85.31 188 TYR A CA 1
ATOM 1496 C C . TYR A 1 188 ? 13.718 -6.756 -7.043 1.00 85.31 188 TYR A C 1
ATOM 1498 O O . TYR A 1 188 ? 12.801 -6.644 -6.236 1.00 85.31 188 TYR A O 1
ATOM 1506 N N . THR A 1 189 ? 13.585 -6.403 -8.319 1.00 83.75 189 THR A N 1
ATOM 1507 C CA . THR A 1 189 ? 12.368 -5.830 -8.898 1.00 83.75 189 THR A CA 1
ATOM 1508 C C . THR A 1 189 ? 11.190 -6.814 -8.858 1.00 83.75 189 THR A C 1
ATOM 1510 O O . THR A 1 189 ? 10.083 -6.411 -8.511 1.00 83.75 189 THR A O 1
ATOM 1513 N N . GLU A 1 190 ? 11.422 -8.106 -9.119 1.00 87.31 190 GLU A N 1
ATOM 1514 C CA . GLU A 1 190 ? 10.416 -9.176 -8.991 1.00 87.31 190 GLU A CA 1
ATOM 1515 C C . GLU A 1 190 ? 9.884 -9.282 -7.559 1.00 87.31 190 GLU A C 1
ATOM 1517 O O . GLU A 1 190 ? 8.673 -9.300 -7.351 1.00 87.31 190 GLU A O 1
ATOM 1522 N N . GLN A 1 191 ? 10.766 -9.277 -6.554 1.00 86.69 191 GLN A N 1
ATOM 1523 C CA . GLN A 1 191 ? 10.353 -9.331 -5.145 1.00 86.69 191 GLN A CA 1
ATOM 1524 C C . GLN A 1 191 ? 9.430 -8.167 -4.761 1.00 86.69 191 GLN A C 1
ATOM 1526 O O . GLN A 1 191 ? 8.443 -8.366 -4.050 1.00 86.69 191 GLN A O 1
ATOM 1531 N N . TRP A 1 192 ? 9.723 -6.958 -5.244 1.00 86.44 192 TRP A N 1
ATOM 1532 C CA . TRP A 1 192 ? 8.873 -5.794 -4.995 1.00 86.44 192 TRP A CA 1
ATOM 1533 C C . TRP A 1 192 ? 7.553 -5.852 -5.752 1.00 86.44 192 TRP A C 1
ATOM 1535 O O . TRP A 1 192 ? 6.528 -5.495 -5.172 1.00 86.44 192 TRP A O 1
ATOM 1545 N N . LEU A 1 193 ? 7.545 -6.358 -6.988 1.00 86.69 193 LEU A N 1
ATOM 1546 C CA . LEU A 1 193 ? 6.300 -6.593 -7.715 1.00 86.69 193 LEU A CA 1
ATOM 1547 C C . LEU A 1 193 ? 5.397 -7.567 -6.948 1.00 86.69 193 LEU A C 1
ATOM 1549 O O . LEU A 1 193 ? 4.225 -7.269 -6.741 1.00 86.69 193 LEU A O 1
ATOM 1553 N N . HIS A 1 194 ? 5.942 -8.675 -6.440 1.00 85.06 194 HIS A N 1
ATOM 1554 C CA . HIS A 1 194 ? 5.172 -9.610 -5.615 1.00 85.06 194 HIS A CA 1
ATOM 1555 C C . HIS A 1 194 ? 4.601 -8.945 -4.358 1.00 85.06 194 HIS A C 1
ATOM 1557 O O . HIS A 1 194 ? 3.447 -9.186 -4.009 1.00 85.06 194 HIS A O 1
ATOM 1563 N N . LEU A 1 195 ? 5.373 -8.084 -3.689 1.00 83.94 195 LEU A N 1
ATOM 1564 C CA . LEU A 1 195 ? 4.914 -7.378 -2.492 1.00 83.94 195 LEU A CA 1
ATOM 1565 C C . LEU A 1 195 ? 3.792 -6.373 -2.800 1.00 83.94 195 LEU A C 1
ATOM 1567 O O . LEU A 1 195 ? 2.824 -6.281 -2.045 1.00 83.94 195 LEU A O 1
ATOM 1571 N N . ILE A 1 196 ? 3.893 -5.641 -3.910 1.00 82.06 196 ILE A N 1
ATOM 1572 C CA . ILE A 1 196 ? 2.873 -4.670 -4.332 1.00 82.06 196 ILE A CA 1
ATOM 1573 C C . ILE A 1 196 ? 1.618 -5.393 -4.855 1.00 82.06 196 ILE A C 1
ATOM 1575 O O . ILE A 1 196 ? 0.500 -4.950 -4.588 1.00 82.06 196 ILE A O 1
ATOM 1579 N N . ASN A 1 197 ? 1.772 -6.541 -5.516 1.00 82.69 197 ASN A N 1
ATOM 1580 C CA . ASN A 1 197 ? 0.643 -7.375 -5.929 1.00 82.69 197 ASN A CA 1
ATOM 1581 C C . ASN A 1 197 ? -0.046 -8.014 -4.714 1.00 82.69 197 ASN A C 1
ATOM 1583 O O . ASN A 1 197 ? -1.271 -8.019 -4.639 1.00 82.69 197 ASN A O 1
ATOM 1587 N N . ALA A 1 198 ? 0.707 -8.459 -3.704 1.00 79.50 198 ALA A N 1
ATOM 1588 C CA . ALA A 1 198 ? 0.130 -8.965 -2.458 1.00 79.50 198 ALA A CA 1
ATOM 1589 C C . ALA A 1 198 ? -0.723 -7.905 -1.734 1.00 79.50 198 ALA A C 1
ATOM 1591 O O . ALA A 1 198 ? -1.783 -8.202 -1.176 1.00 79.50 198 ALA A O 1
ATOM 1592 N N . TRP A 1 199 ? -0.295 -6.643 -1.785 1.00 78.06 199 TRP A N 1
ATOM 1593 C CA . TRP A 1 199 ? -1.066 -5.525 -1.250 1.00 78.06 199 TRP A CA 1
ATOM 1594 C C . TRP A 1 199 ? -2.416 -5.327 -1.951 1.00 78.06 199 TRP A C 1
ATOM 1596 O O . TRP A 1 199 ? -3.413 -5.123 -1.259 1.00 78.06 199 TRP A O 1
ATOM 1606 N N . GLN A 1 200 ? -2.474 -5.430 -3.286 1.00 71.75 200 GLN A N 1
ATOM 1607 C CA . GLN A 1 200 ? -3.712 -5.250 -4.064 1.00 71.75 200 GLN A CA 1
ATOM 1608 C C . GLN A 1 200 ? -4.843 -6.161 -3.566 1.00 71.75 200 GLN A C 1
ATOM 1610 O O . GLN A 1 200 ? -5.998 -5.744 -3.494 1.00 71.75 200 GLN A O 1
ATOM 1615 N N . TYR A 1 201 ? -4.502 -7.395 -3.201 1.00 68.44 201 TYR A N 1
ATOM 1616 C CA . TYR A 1 201 ? -5.463 -8.395 -2.744 1.00 68.44 201 TYR A CA 1
ATOM 1617 C C . TYR A 1 201 ? -5.579 -8.472 -1.222 1.00 68.44 201 TYR A C 1
ATOM 1619 O O . TYR A 1 201 ? -6.409 -9.228 -0.721 1.00 68.44 201 TYR A O 1
ATOM 1627 N N . ASN A 1 202 ? -4.754 -7.721 -0.479 1.00 66.75 202 ASN A N 1
ATOM 1628 C CA . ASN A 1 202 ? -4.584 -7.883 0.968 1.00 66.75 202 ASN A CA 1
ATOM 1629 C C . ASN A 1 202 ? -4.319 -9.358 1.355 1.00 66.75 202 ASN A C 1
ATOM 1631 O O . ASN A 1 202 ? -4.746 -9.849 2.401 1.00 66.75 202 ASN A O 1
ATOM 1635 N N . LEU A 1 203 ? -3.648 -10.081 0.457 1.00 59.22 203 LEU A N 1
ATOM 1636 C CA . LEU A 1 203 ? -3.372 -11.510 0.508 1.00 59.22 203 LEU A CA 1
ATOM 1637 C C . LEU A 1 203 ? -1.958 -11.712 -0.024 1.00 59.22 203 LEU A C 1
ATOM 1639 O O . LEU A 1 203 ? -1.593 -11.145 -1.048 1.00 59.22 203 LEU A O 1
ATOM 1643 N N . ILE A 1 204 ? -1.159 -12.549 0.637 1.00 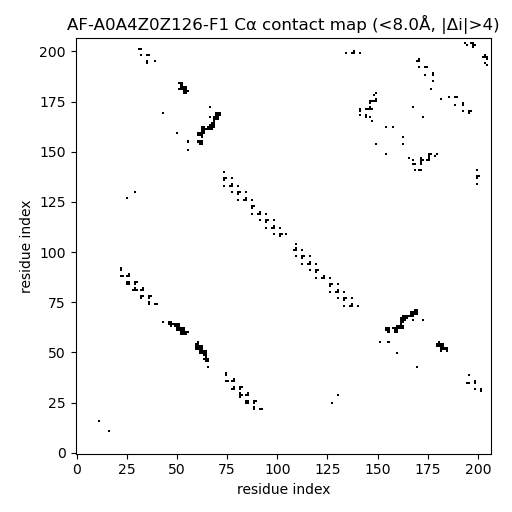46.03 204 ILE A N 1
ATOM 1644 C CA . ILE A 1 204 ? 0.117 -12.988 0.067 1.00 46.03 204 ILE A CA 1
ATOM 1645 C C . ILE A 1 204 ? -0.220 -13.913 -1.103 1.00 46.03 204 ILE A C 1
ATOM 1647 O O . ILE A 1 204 ? -0.517 -15.092 -0.907 1.00 46.03 204 ILE A O 1
ATOM 1651 N N . ALA A 1 205 ? -0.226 -13.362 -2.315 1.00 39.56 205 ALA A N 1
ATOM 1652 C CA . ALA A 1 205 ? -0.339 -14.149 -3.529 1.00 39.56 205 ALA A CA 1
ATOM 1653 C C . ALA A 1 205 ? 0.969 -14.930 -3.715 1.00 39.56 205 ALA A C 1
ATOM 1655 O O . ALA A 1 205 ? 2.053 -14.349 -3.793 1.00 39.56 205 ALA A O 1
ATOM 1656 N N . ARG A 1 206 ? 0.856 -16.259 -3.715 1.00 34.34 206 ARG A N 1
ATOM 1657 C CA . ARG A 1 206 ? 1.939 -17.192 -4.010 1.00 34.34 206 ARG A CA 1
ATOM 1658 C C . ARG A 1 206 ? 1.630 -17.812 -5.363 1.00 34.34 206 ARG A C 1
ATOM 1660 O O . ARG A 1 206 ? 0.778 -18.691 -5.415 1.00 34.34 206 ARG A O 1
ATOM 1667 N N . GLU A 1 207 ? 2.324 -17.370 -6.400 1.00 36.22 207 GLU A N 1
ATOM 1668 C CA . GLU A 1 207 ? 2.518 -18.132 -7.638 1.00 36.22 207 GLU A CA 1
ATOM 1669 C C . GLU A 1 207 ? 3.983 -18.023 -8.055 1.00 36.22 207 GLU A C 1
ATOM 1671 O O . GLU A 1 207 ? 4.499 -16.881 -8.096 1.00 36.22 207 GLU A O 1
#

Foldseek 3Di:
DDDDPPDDPDDPDVVRVVLVVLLVVLQVLLVLLLVLLVVLVVVLVVQQPDWFWFDDPNDIFTARSAAPAEDSVLSVQLNVLSVVSNVLSVLQVVLVVQCVVCVPPDDPSNVVSVVSNVVSVVVSVVSVVSNVVSLVSLLCVVVVDPQDAPDVVQRRVCRHPHHHDDHDYSLSVLVNSLVTHTDPCNVVSVVSSQSNVCSSVVHNDDD

Organism: NCBI:txid37992

Mean predicted aligned error: 8.91 Å

Nearest PDB structures (foldseek):
  7nsu-assembly1_D  TM=3.555E-01  e=6.463E+00  Escherichia coli

Secondary structure (DSSP, 8-state):
--------TTPPPHHHHHHHHHHHHHHHHHHHHHHHHHHHHHHHHHHTT-EEEEEETTEEEEEESSBSSB--HHHHHHHHHHHHHHHHHHHHHHHHHHHHHHTT--SHHHHHHHHHHHHHHHHHHHHHHHHHHHHHHHHHHHHH---PPP-HHHHHHHTTS-B-SS-B-HHHHHHHHHTS-BSS-HHHHHHHHHHHHHHHHTS----

pLDDT: mean 81.9, std 12.03, range [34.34, 92.31]

Sequence (207 aa):
MAFHSQKSPLAPSPISYALRVSLVLLIVNAIIQISFASSCISWLNALGHKTFQFFAYGSRHHLSGLPESLLITHVYTSNIAAIVALIIGLWGGLSLWLRNLTQYRTGGFTKFSRYFYYLWVSFNIPSLLLTNAALIYVFAITNSQDGPNIDRDLAVDLNGSSYTRDTWTPQSWLEAVLRLKLLRDRVYTEQWLHLINAWQYNLIARE

Radius of gyration: 25.06 Å; Cα contacts (8 Å, |Δi|>4): 226; chains: 1; bounding box: 64×36×78 Å